Protein AF-0000000086748355 (afdb_homodimer)

pLDDT: mean 89.67, std 16.32, range [39.47, 98.94]

Organism: NCBI:txid471575

Structure (mmCIF, N/CA/C/O backbone):
data_AF-0000000086748355-model_v1
#
loop_
_entity.id
_entity.type
_entity.pdbx_description
1 polymer 'chorismate mutase'
#
loop_
_atom_site.group_PDB
_atom_site.id
_atom_site.type_symbol
_atom_site.label_atom_id
_atom_site.label_alt_id
_atom_site.label_comp_id
_atom_site.label_asym_id
_atom_site.label_entity_id
_atom_site.label_seq_id
_atom_site.pdbx_PDB_ins_code
_atom_site.Cartn_x
_atom_site.Cartn_y
_atom_site.Cartn_z
_atom_site.occupancy
_atom_site.B_iso_or_equiv
_atom_site.auth_seq_id
_atom_site.auth_comp_id
_atom_site.auth_asym_id
_atom_site.auth_atom_id
_atom_site.pdbx_PDB_model_num
ATOM 1 N N . MET A 1 1 ? 20.062 53.969 4.559 1 39.47 1 MET A N 1
ATOM 2 C CA . MET A 1 1 ? 20.844 52.75 4.426 1 39.47 1 MET A CA 1
ATOM 3 C C . MET A 1 1 ? 20.094 51.531 5 1 39.47 1 MET A C 1
ATOM 5 O O . MET A 1 1 ? 20.578 50.406 4.918 1 39.47 1 MET A O 1
ATOM 9 N N . THR A 1 2 ? 19.25 51.719 6.086 1 44.69 2 THR A N 1
ATOM 10 C CA . THR A 1 2 ? 18.672 50.781 7.027 1 44.69 2 THR A CA 1
ATOM 11 C C . THR A 1 2 ? 17.641 49.906 6.336 1 44.69 2 THR A C 1
ATOM 13 O O . THR A 1 2 ? 17.203 48.875 6.895 1 44.69 2 THR A O 1
ATOM 16 N N . LYS A 1 3 ? 16.797 50.406 5.508 1 48.66 3 LYS A N 1
ATOM 17 C CA . LYS A 1 3 ? 15.594 49.75 5.004 1 48.66 3 LYS A CA 1
ATOM 18 C C . LYS A 1 3 ? 15.953 48.5 4.223 1 48.66 3 LYS A C 1
ATOM 20 O O . LYS A 1 3 ? 15.07 47.844 3.643 1 48.66 3 LYS A O 1
ATOM 25 N N . SER A 1 4 ? 17.094 48.406 3.629 1 47.06 4 SER A N 1
ATOM 26 C CA . SER A 1 4 ? 17.422 47.312 2.707 1 47.06 4 SER A CA 1
ATOM 27 C C . SER A 1 4 ? 17.391 45.969 3.408 1 47.06 4 SER A C 1
ATOM 29 O O . SER A 1 4 ? 17.688 44.938 2.799 1 47.06 4 SER A O 1
ATOM 31 N N . LYS A 1 5 ? 17.734 45.906 4.676 1 48 5 LYS A N 1
ATOM 32 C CA . LYS A 1 5 ? 17.812 44.688 5.465 1 48 5 LYS A CA 1
ATOM 33 C C . LYS A 1 5 ? 16.516 43.906 5.398 1 48 5 LYS A C 1
ATOM 35 O O . LYS A 1 5 ? 16.484 42.719 5.727 1 48 5 LYS A O 1
ATOM 40 N N . ASP A 1 6 ? 15.375 44.531 5.48 1 44.5 6 ASP A N 1
ATOM 41 C CA . ASP A 1 6 ? 14.102 43.906 5.824 1 44.5 6 ASP A CA 1
ATOM 42 C C . ASP A 1 6 ? 13.766 42.781 4.863 1 44.5 6 ASP A C 1
ATOM 44 O O . ASP A 1 6 ? 13.227 41.75 5.277 1 44.5 6 ASP A O 1
ATOM 48 N N . MET A 1 7 ? 13.797 43 3.562 1 39.69 7 MET A N 1
ATOM 49 C CA . MET A 1 7 ? 13.102 42.156 2.605 1 39.69 7 MET A CA 1
ATOM 50 C C . MET A 1 7 ? 13.781 40.781 2.504 1 39.69 7 MET A C 1
ATOM 52 O O . MET A 1 7 ? 13.328 39.906 1.76 1 39.69 7 MET A O 1
ATOM 56 N N . THR A 1 8 ? 15.125 40.781 2.439 1 43.84 8 THR A N 1
ATOM 57 C CA . THR A 1 8 ? 15.633 39.469 2.074 1 43.84 8 THR A CA 1
ATOM 58 C C . THR A 1 8 ? 15.195 38.406 3.094 1 43.84 8 THR A C 1
ATOM 60 O O . THR A 1 8 ? 16.016 37.906 3.842 1 43.84 8 THR A O 1
ATOM 63 N N . GLN A 1 9 ? 14.453 38.75 4.109 1 42.25 9 GLN A N 1
ATOM 64 C CA . GLN A 1 9 ? 13.93 37.719 5.027 1 42.25 9 GLN A CA 1
ATOM 65 C C . GLN A 1 9 ? 13.547 36.469 4.289 1 42.25 9 GLN A C 1
ATOM 67 O O . GLN A 1 9 ? 12.766 36.5 3.338 1 42.25 9 GLN A O 1
ATOM 72 N N . SER A 1 10 ? 14.484 35.469 4.105 1 47.56 10 SER A N 1
ATOM 73 C CA . SER A 1 10 ? 14.273 34.156 3.52 1 47.56 10 SER A CA 1
ATOM 74 C C . SER A 1 10 ? 12.82 33.719 3.645 1 47.56 10 SER A C 1
ATOM 76 O O . SER A 1 10 ? 12.359 33.375 4.734 1 47.56 10 SER A O 1
ATOM 78 N N . ILE A 1 11 ? 11.812 34.406 3.33 1 48.5 11 ILE A N 1
ATOM 79 C CA . ILE A 1 11 ? 10.398 34.094 3.256 1 48.5 11 ILE A CA 1
ATOM 80 C C . ILE A 1 11 ? 10.219 32.594 3 1 48.5 11 ILE A C 1
ATOM 82 O O . ILE A 1 11 ? 10.359 32.125 1.866 1 48.5 11 ILE A O 1
ATOM 86 N N . ILE A 1 12 ? 10.844 31.812 3.703 1 54.44 12 ILE A N 1
ATOM 87 C CA . ILE A 1 12 ? 10.453 30.422 3.689 1 54.44 12 ILE A CA 1
ATOM 88 C C . ILE A 1 12 ? 8.938 30.297 3.506 1 54.44 12 ILE A C 1
ATOM 90 O O . ILE A 1 12 ? 8.172 30.688 4.391 1 54.44 12 ILE A O 1
ATOM 94 N N . SER A 1 13 ? 8.508 30.5 2.227 1 65.06 13 SER A N 1
ATOM 95 C CA . SER A 1 13 ? 7.09 30.344 1.906 1 65.06 13 SER A CA 1
ATOM 96 C C . SER A 1 13 ? 6.477 29.188 2.689 1 65.06 13 SER A C 1
ATOM 98 O O . SER A 1 13 ? 7.195 28.312 3.178 1 65.06 13 SER A O 1
ATOM 100 N N . LYS A 1 14 ? 5.379 29.547 3.359 1 67 14 LYS A N 1
ATOM 101 C CA . LYS A 1 14 ? 4.582 28.516 4.035 1 67 14 LYS A CA 1
ATOM 102 C C . LYS A 1 14 ? 4.75 27.172 3.357 1 67 14 LYS A C 1
ATOM 104 O O . LYS A 1 14 ? 4.812 26.141 4.031 1 67 14 LYS A O 1
ATOM 109 N N . GLN A 1 15 ? 5.039 27.188 2.117 1 66.25 15 GLN A N 1
ATOM 110 C CA . GLN A 1 15 ? 5.242 25.938 1.388 1 66.25 15 GLN A CA 1
ATOM 111 C C . GLN A 1 15 ? 6.605 25.328 1.703 1 66.25 15 GLN A C 1
ATOM 113 O O . GLN A 1 15 ? 6.75 24.109 1.736 1 66.25 15 GLN A O 1
ATOM 118 N N . ASP A 1 16 ? 7.402 26.172 2.051 1 80.94 16 ASP A N 1
ATOM 119 C CA . ASP A 1 16 ? 8.766 25.734 2.342 1 80.94 16 ASP A CA 1
ATOM 120 C C . ASP A 1 16 ? 8.82 24.953 3.658 1 80.94 16 ASP A C 1
ATOM 122 O O . ASP A 1 16 ? 9.602 24.016 3.801 1 80.94 16 ASP A O 1
ATOM 126 N N . ILE A 1 17 ? 7.855 25.266 4.461 1 91.38 17 ILE A N 1
ATOM 127 C CA . ILE A 1 17 ? 7.879 24.672 5.793 1 91.38 17 ILE A CA 1
ATOM 128 C C . ILE A 1 17 ? 7.441 23.203 5.711 1 91.38 17 ILE A C 1
ATOM 130 O O . ILE A 1 17 ? 7.918 22.375 6.477 1 91.38 17 ILE A O 1
ATOM 134 N N . LEU A 1 18 ? 6.688 22.875 4.75 1 95.56 18 LEU A N 1
ATOM 135 C CA . LEU A 1 18 ? 6.148 21.516 4.613 1 95.56 18 LEU A CA 1
ATOM 136 C C . LEU A 1 18 ? 7.098 20.641 3.814 1 95.56 18 LEU A C 1
ATOM 138 O O . LEU A 1 18 ? 6.984 19.406 3.852 1 95.56 18 LEU A O 1
ATOM 142 N N . GLN A 1 19 ? 8.055 21.25 3.18 1 94.75 19 GLN A N 1
ATOM 143 C CA . GLN A 1 19 ? 8.828 20.578 2.145 1 94.75 19 GLN A CA 1
ATOM 144 C C . GLN A 1 19 ? 9.602 19.391 2.721 1 94.75 19 GLN A C 1
ATOM 146 O O . GLN A 1 19 ? 9.609 18.312 2.139 1 94.75 19 GLN A O 1
ATOM 151 N N . PRO A 1 20 ? 10.242 19.547 3.893 1 96.56 20 PRO A N 1
ATOM 152 C CA . PRO A 1 20 ? 10.977 18.406 4.434 1 96.56 20 PRO A CA 1
ATOM 153 C C . PRO A 1 20 ? 10.07 17.219 4.742 1 96.56 20 PRO A C 1
ATOM 155 O O . PRO A 1 20 ? 10.477 16.062 4.57 1 96.56 20 PRO A O 1
ATOM 158 N N . HIS A 1 21 ? 8.914 17.453 5.184 1 97.5 21 HIS A N 1
ATOM 159 C CA . HIS A 1 21 ? 7.957 16.391 5.461 1 97.5 21 HIS A CA 1
ATOM 160 C C . HIS A 1 21 ? 7.453 15.742 4.176 1 97.5 21 HIS A C 1
ATOM 162 O O . HIS A 1 21 ? 7.309 14.523 4.102 1 97.5 21 HIS A O 1
ATOM 168 N N . ARG A 1 22 ? 7.328 16.578 3.195 1 96 22 ARG A N 1
ATOM 169 C CA . ARG A 1 22 ? 6.891 16.062 1.9 1 96 22 ARG A CA 1
ATOM 170 C C . ARG A 1 22 ? 7.965 15.188 1.269 1 96 22 ARG A C 1
ATOM 172 O O . ARG A 1 22 ? 7.656 14.188 0.629 1 96 22 ARG A O 1
ATOM 179 N N . GLU A 1 23 ? 9.117 15.578 1.472 1 96.69 23 GLU A N 1
ATOM 180 C CA . GLU A 1 23 ? 10.219 14.758 0.977 1 96.69 23 GLU A CA 1
ATOM 181 C C . GLU A 1 23 ? 10.25 13.398 1.675 1 96.69 23 GLU A C 1
ATOM 183 O O . GLU A 1 23 ? 10.516 12.375 1.043 1 96.69 23 GLU A O 1
ATOM 188 N N . SER A 1 24 ? 9.969 13.391 2.924 1 98.19 24 SER A N 1
ATOM 189 C CA . SER A 1 24 ? 9.883 12.133 3.66 1 98.19 24 SER A CA 1
ATOM 190 C C . SER A 1 24 ? 8.742 11.266 3.135 1 98.19 24 SER A C 1
ATOM 192 O O . SER A 1 24 ? 8.898 10.047 3.006 1 98.19 24 SER A O 1
ATOM 194 N N . LEU A 1 25 ? 7.645 11.859 2.801 1 98.5 25 LEU A N 1
ATOM 195 C CA . LEU A 1 25 ? 6.516 11.133 2.236 1 98.5 25 LEU A CA 1
ATOM 196 C C . LEU A 1 25 ? 6.883 10.523 0.889 1 98.5 25 LEU A C 1
ATOM 198 O O . LEU A 1 25 ? 6.512 9.383 0.598 1 98.5 25 LEU A O 1
ATOM 202 N N . ASP A 1 26 ? 7.645 11.289 0.127 1 97.62 26 ASP A N 1
ATOM 203 C CA . ASP A 1 26 ? 8.047 10.789 -1.185 1 97.62 26 ASP A CA 1
ATOM 204 C C . ASP A 1 26 ? 8.914 9.539 -1.053 1 97.62 26 ASP A C 1
ATOM 206 O O . ASP A 1 26 ? 8.758 8.586 -1.82 1 97.62 26 ASP A O 1
ATOM 210 N N . VAL A 1 27 ? 9.75 9.523 -0.093 1 98.25 27 VAL A N 1
ATOM 211 C CA . VAL A 1 27 ? 10.609 8.367 0.157 1 98.25 27 VAL A CA 1
ATOM 212 C C . VAL A 1 27 ? 9.758 7.176 0.585 1 98.25 27 VAL A C 1
ATOM 214 O O . VAL A 1 27 ? 9.914 6.074 0.062 1 98.25 27 VAL A O 1
ATOM 217 N N . ILE A 1 28 ? 8.836 7.371 1.444 1 98.81 28 ILE A N 1
ATOM 218 C CA . ILE A 1 28 ? 7.984 6.305 1.959 1 98.81 28 ILE A CA 1
ATOM 219 C C . ILE A 1 28 ? 7.113 5.75 0.833 1 98.81 28 ILE A C 1
ATOM 221 O O . ILE A 1 28 ? 6.938 4.535 0.719 1 98.81 28 ILE A O 1
ATOM 225 N N . ASN A 1 29 ? 6.574 6.652 0.02 1 98.56 29 ASN A N 1
ATOM 226 C CA . ASN A 1 29 ? 5.762 6.219 -1.11 1 98.56 29 ASN A CA 1
ATOM 227 C C . ASN A 1 29 ? 6.543 5.305 -2.049 1 98.56 29 ASN A C 1
ATOM 229 O O . ASN A 1 29 ? 6.016 4.297 -2.525 1 98.56 29 ASN A O 1
ATOM 233 N N . MET A 1 30 ? 7.797 5.633 -2.225 1 98.12 30 MET A N 1
ATOM 234 C CA . MET A 1 30 ? 8.648 4.809 -3.078 1 98.12 30 MET A CA 1
ATOM 235 C C . MET A 1 30 ? 8.906 3.451 -2.438 1 98.12 30 MET A C 1
ATOM 237 O O . MET A 1 30 ? 8.945 2.432 -3.129 1 98.12 30 MET A O 1
ATOM 241 N N . GLN A 1 31 ? 9.039 3.457 -1.186 1 98.81 31 GLN A N 1
ATOM 242 C CA . GLN A 1 31 ? 9.242 2.201 -0.472 1 98.81 31 GLN A CA 1
ATOM 243 C C . GLN A 1 31 ? 8.008 1.312 -0.562 1 98.81 31 GLN A C 1
ATOM 245 O O . GLN A 1 31 ? 8.117 0.093 -0.708 1 98.81 31 GLN A O 1
ATOM 250 N N . ILE A 1 32 ? 6.871 1.899 -0.506 1 98.88 32 ILE A N 1
ATOM 251 C CA . ILE A 1 32 ? 5.629 1.145 -0.631 1 98.88 32 ILE A CA 1
ATOM 252 C C . ILE A 1 32 ? 5.539 0.527 -2.025 1 98.88 32 ILE A C 1
ATOM 254 O O . ILE A 1 32 ? 5.227 -0.657 -2.168 1 98.88 32 ILE A O 1
ATOM 258 N N . LEU A 1 33 ? 5.887 1.302 -3.012 1 98.81 33 LEU A N 1
ATOM 259 C CA . LEU A 1 33 ? 5.875 0.785 -4.375 1 98.81 33 LEU A CA 1
ATOM 260 C C . LEU A 1 33 ? 6.844 -0.383 -4.523 1 98.81 33 LEU A C 1
ATOM 262 O O . LEU A 1 33 ? 6.52 -1.388 -5.16 1 98.81 33 LEU A O 1
ATOM 266 N N . ALA A 1 34 ? 7.992 -0.246 -3.938 1 98.81 34 ALA A N 1
ATOM 267 C CA . ALA A 1 34 ? 9 -1.298 -4.008 1 98.81 34 ALA A CA 1
ATOM 268 C C . ALA A 1 34 ? 8.5 -2.586 -3.361 1 98.81 34 ALA A C 1
ATOM 270 O O . ALA A 1 34 ? 8.703 -3.678 -3.896 1 98.81 34 ALA A O 1
ATOM 271 N N . LEU A 1 35 ? 7.824 -2.453 -2.266 1 98.94 35 LEU A N 1
ATOM 272 C CA . LEU A 1 35 ? 7.309 -3.623 -1.564 1 98.94 35 LEU A CA 1
ATOM 273 C C . LEU A 1 35 ? 6.168 -4.266 -2.346 1 98.94 35 LEU A C 1
ATOM 275 O O . LEU A 1 35 ? 6.0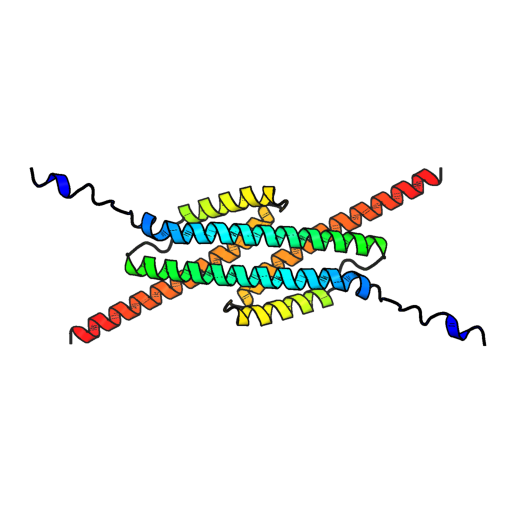55 -5.492 -2.395 1 98.94 35 LEU A O 1
ATOM 279 N N . LEU A 1 36 ? 5.348 -3.451 -2.971 1 98.88 36 LEU A N 1
ATOM 280 C CA . LEU A 1 36 ? 4.285 -3.982 -3.818 1 98.88 36 LEU A CA 1
ATOM 281 C C . LEU A 1 36 ? 4.867 -4.758 -4.996 1 98.88 36 LEU A C 1
ATOM 283 O O . LEU A 1 36 ? 4.34 -5.809 -5.371 1 98.88 36 LEU A O 1
ATOM 287 N N . SER A 1 37 ? 5.906 -4.242 -5.52 1 98.88 37 SER A N 1
ATOM 288 C CA . SER A 1 37 ? 6.59 -4.918 -6.617 1 98.88 37 SER A CA 1
ATOM 289 C C . SER A 1 37 ? 7.18 -6.25 -6.164 1 98.88 37 SER A C 1
ATOM 291 O O . SER A 1 37 ? 7.02 -7.27 -6.84 1 98.88 37 SER A O 1
ATOM 293 N N . GLU A 1 38 ? 7.812 -6.223 -5.07 1 98.81 38 GLU A N 1
ATOM 294 C CA . GLU A 1 38 ? 8.391 -7.449 -4.523 1 98.81 38 GLU A CA 1
ATOM 295 C C . GLU A 1 38 ? 7.312 -8.492 -4.242 1 98.81 38 GLU A C 1
ATOM 297 O O . GLU A 1 38 ? 7.484 -9.672 -4.551 1 98.81 38 GLU A O 1
ATOM 302 N N . ARG A 1 39 ? 6.289 -8.055 -3.705 1 98.88 39 ARG A N 1
ATOM 303 C CA . ARG A 1 39 ? 5.172 -8.953 -3.426 1 98.88 39 ARG A CA 1
ATOM 304 C C . ARG A 1 39 ? 4.664 -9.602 -4.703 1 98.88 39 ARG A C 1
ATOM 306 O O . ARG A 1 39 ? 4.395 -10.805 -4.73 1 98.88 39 ARG A O 1
ATOM 313 N N . MET A 1 40 ? 4.523 -8.797 -5.684 1 98.81 40 MET A N 1
ATOM 314 C CA . MET A 1 40 ? 4.023 -9.32 -6.949 1 98.81 40 MET A CA 1
ATOM 315 C C . MET A 1 40 ? 4.984 -10.359 -7.523 1 98.81 40 MET A C 1
ATOM 317 O O . MET A 1 40 ? 4.555 -11.398 -8.023 1 98.81 40 MET A O 1
ATOM 321 N N . LYS A 1 41 ? 6.227 -10.102 -7.387 1 98.75 41 LYS A N 1
ATOM 322 C CA . LYS A 1 41 ? 7.219 -11.047 -7.891 1 98.75 41 LYS A CA 1
ATOM 323 C C . LYS A 1 41 ? 7.117 -12.383 -7.164 1 98.75 41 LYS A C 1
ATOM 325 O O . LYS A 1 41 ? 7.191 -13.445 -7.789 1 98.75 41 LYS A O 1
ATOM 330 N N . ILE A 1 42 ? 6.941 -12.32 -5.879 1 98.75 42 ILE A N 1
ATOM 331 C CA . ILE A 1 42 ? 6.777 -13.547 -5.098 1 98.75 42 ILE A CA 1
ATOM 332 C C . ILE A 1 42 ? 5.5 -14.266 -5.523 1 98.75 42 ILE A C 1
ATOM 334 O O . ILE A 1 42 ? 5.484 -15.484 -5.66 1 98.75 42 ILE A O 1
ATOM 338 N N . CYS A 1 43 ? 4.43 -13.539 -5.781 1 98.69 43 CYS A N 1
ATOM 339 C CA . CYS A 1 43 ? 3.16 -14.133 -6.191 1 98.69 43 CYS A CA 1
ATOM 340 C C . CYS A 1 43 ? 3.281 -14.781 -7.562 1 98.69 43 CYS A C 1
ATOM 342 O O . CYS A 1 43 ? 2.67 -15.82 -7.816 1 98.69 43 CYS A O 1
ATOM 344 N N . MET A 1 44 ? 4.113 -14.172 -8.422 1 98.62 44 MET A N 1
ATOM 345 C CA . MET A 1 44 ? 4.332 -14.789 -9.727 1 98.62 44 MET A CA 1
ATOM 346 C C . MET A 1 44 ? 5.09 -16.109 -9.594 1 98.62 44 MET A C 1
ATOM 348 O O . MET A 1 44 ? 4.793 -17.062 -10.297 1 98.62 44 MET A O 1
ATOM 352 N N . LYS A 1 45 ? 5.984 -16.156 -8.695 1 98.44 45 LYS A N 1
ATOM 353 C CA . LYS A 1 45 ? 6.668 -17.406 -8.422 1 98.44 45 LYS A CA 1
ATOM 354 C C . LYS A 1 45 ? 5.695 -18.469 -7.895 1 98.44 45 LYS A C 1
ATOM 356 O O . LYS A 1 45 ? 5.75 -19.625 -8.297 1 98.44 45 LYS A O 1
ATOM 361 N N . ILE A 1 46 ? 4.82 -18.078 -7.078 1 97.88 46 ILE A N 1
ATOM 362 C CA . ILE A 1 46 ? 3.789 -18.969 -6.551 1 97.88 46 ILE A CA 1
ATOM 363 C C . ILE A 1 46 ? 2.914 -19.484 -7.691 1 97.88 46 ILE A C 1
ATOM 365 O O . ILE A 1 46 ? 2.582 -20.672 -7.742 1 97.88 46 ILE A O 1
ATOM 369 N N . ALA A 1 47 ? 2.59 -18.594 -8.586 1 98.06 47 ALA A N 1
ATOM 370 C CA . ALA A 1 47 ? 1.779 -18.969 -9.742 1 98.06 47 ALA A CA 1
ATOM 371 C C . ALA A 1 47 ? 2.467 -20.062 -10.562 1 98.06 47 ALA A C 1
ATOM 373 O O . ALA A 1 47 ? 1.824 -21.016 -11.008 1 98.06 47 ALA A O 1
ATOM 374 N N . GLU A 1 48 ? 3.744 -19.922 -10.758 1 97.94 48 GLU A N 1
ATOM 375 C CA . GLU A 1 48 ? 4.516 -20.922 -11.484 1 97.94 48 GLU A CA 1
ATOM 376 C C . GLU A 1 48 ? 4.484 -22.281 -10.781 1 97.94 48 GLU A C 1
ATOM 378 O O . GLU A 1 48 ? 4.309 -23.312 -11.414 1 97.94 48 GLU A O 1
ATOM 383 N N . ILE A 1 49 ? 4.656 -22.25 -9.523 1 96.94 49 ILE A N 1
ATOM 384 C CA . ILE A 1 49 ? 4.637 -23.469 -8.727 1 96.94 49 ILE A CA 1
ATOM 385 C C . ILE A 1 49 ? 3.262 -24.125 -8.82 1 96.94 49 ILE A C 1
ATOM 387 O O . ILE A 1 49 ? 3.158 -25.344 -8.984 1 96.94 49 ILE A O 1
ATOM 391 N N . LYS A 1 50 ? 2.232 -23.328 -8.727 1 96 50 LYS A N 1
ATOM 392 C CA . LYS A 1 50 ? 0.877 -23.859 -8.812 1 96 50 LYS A CA 1
ATOM 393 C C . LYS A 1 50 ? 0.644 -24.562 -10.148 1 96 50 LYS A C 1
ATOM 395 O O . LYS A 1 50 ? 0.071 -25.656 -10.203 1 96 50 LYS A O 1
ATOM 400 N N . ALA A 1 51 ? 1.071 -23.891 -11.164 1 95.25 51 ALA A N 1
ATOM 401 C CA . ALA A 1 51 ? 0.925 -24.453 -12.5 1 95.25 51 ALA A CA 1
ATOM 402 C C . ALA A 1 51 ? 1.669 -25.781 -12.617 1 95.25 51 ALA A C 1
ATOM 404 O O . ALA A 1 51 ? 1.147 -26.75 -13.188 1 95.25 51 ALA A O 1
ATOM 405 N N . GLU A 1 52 ? 2.801 -25.828 -12.07 1 93.81 52 GLU A N 1
ATOM 406 C CA . GLU A 1 52 ? 3.66 -27.016 -12.164 1 93.81 52 GLU A CA 1
ATOM 407 C C . GLU A 1 52 ? 3.129 -28.156 -11.312 1 93.81 52 GLU A C 1
ATOM 409 O O . GLU A 1 52 ? 3.205 -29.328 -11.711 1 93.81 52 GLU A O 1
ATOM 414 N N . GLN A 1 53 ? 2.557 -27.828 -10.195 1 93.12 53 GLN A N 1
ATOM 415 C CA . GLN A 1 53 ? 2.164 -28.844 -9.234 1 93.12 53 GLN A CA 1
ATOM 416 C C . GLN A 1 53 ? 0.659 -29.094 -9.273 1 93.12 53 GLN A C 1
ATOM 418 O O . GLN A 1 53 ? 0.115 -29.781 -8.414 1 93.12 53 GLN A O 1
ATOM 423 N N . ASP A 1 54 ? -0.039 -28.484 -10.125 1 90.75 54 ASP A N 1
ATOM 424 C CA . ASP A 1 54 ? -1.482 -28.625 -10.289 1 90.75 54 ASP A CA 1
ATOM 425 C C . ASP A 1 54 ? -2.227 -28.203 -9.023 1 90.75 54 ASP A C 1
ATOM 427 O O . ASP A 1 54 ? -3.09 -28.938 -8.539 1 90.75 54 ASP A O 1
ATOM 431 N N . ILE A 1 55 ? -1.712 -27.203 -8.438 1 92 55 ILE A N 1
ATOM 432 C CA . ILE A 1 55 ? -2.389 -26.578 -7.309 1 92 55 ILE A CA 1
ATOM 433 C C . ILE A 1 55 ? -3.385 -25.531 -7.82 1 92 55 ILE A C 1
ATOM 435 O O . ILE A 1 55 ? -3.055 -24.734 -8.695 1 92 55 ILE A O 1
ATOM 439 N N . PRO A 1 56 ? -4.547 -25.516 -7.242 1 92.12 56 PRO A N 1
ATOM 440 C CA . PRO A 1 56 ? -5.535 -24.547 -7.699 1 92.12 56 PRO A CA 1
ATOM 441 C C . PRO A 1 56 ? -5.098 -23.109 -7.449 1 92.12 56 PRO A C 1
ATOM 443 O O . PRO A 1 56 ? -4.488 -22.812 -6.418 1 92.12 56 PRO A O 1
ATOM 446 N N . MET A 1 57 ? -5.422 -22.281 -8.438 1 91.12 57 MET A N 1
ATOM 447 C CA . MET A 1 57 ? -5.09 -20.859 -8.336 1 91.12 57 MET A CA 1
ATOM 448 C C . MET A 1 57 ? -5.836 -20.203 -7.176 1 91.12 57 MET A C 1
ATOM 450 O O . MET A 1 57 ? -5.227 -19.547 -6.328 1 91.12 57 MET A O 1
ATOM 454 N N . MET A 1 58 ? -7.137 -20.469 -7.18 1 90.31 58 MET A N 1
ATOM 455 C CA . MET A 1 58 ? -7.965 -19.859 -6.152 1 90.31 58 MET A CA 1
ATOM 456 C C . MET A 1 58 ? -7.957 -20.688 -4.871 1 90.31 58 MET A C 1
ATOM 458 O O . MET A 1 58 ? -8.234 -21.875 -4.898 1 90.31 58 MET A O 1
ATOM 462 N N . GLN A 1 59 ? -7.598 -20 -3.811 1 92 59 GLN A N 1
ATOM 463 C CA . GLN A 1 59 ? -7.609 -20.562 -2.469 1 92 59 GLN A CA 1
ATOM 464 C C . GLN A 1 59 ? -8.297 -19.641 -1.479 1 92 59 GLN A C 1
ATOM 466 O O . GLN A 1 59 ? -7.637 -18.891 -0.746 1 92 59 GLN A O 1
ATOM 471 N N . PRO A 1 60 ? -9.578 -19.703 -1.343 1 94.81 60 PRO A N 1
ATOM 472 C CA . PRO A 1 60 ? -10.383 -18.75 -0.568 1 94.81 60 PRO A CA 1
ATOM 473 C C . PRO A 1 60 ? -9.969 -18.703 0.902 1 94.81 60 PRO A C 1
ATOM 475 O O . PRO A 1 60 ? -10.016 -17.625 1.517 1 94.81 60 PRO A O 1
ATOM 478 N N . GLN A 1 61 ? -9.555 -19.781 1.424 1 94.25 61 GLN A N 1
ATOM 479 C CA . GLN A 1 61 ? -9.156 -19.797 2.826 1 94.25 61 GLN A CA 1
ATOM 480 C C . GLN A 1 61 ? -7.898 -18.969 3.053 1 94.25 61 GLN A C 1
ATOM 482 O O . GLN A 1 61 ? -7.746 -18.328 4.098 1 94.25 61 GLN A O 1
ATOM 487 N N . ARG A 1 62 ? -7.016 -19.031 2.072 1 94.06 62 ARG A N 1
ATOM 488 C CA . ARG A 1 62 ? -5.809 -18.219 2.164 1 94.06 62 ARG A CA 1
ATOM 489 C C . ARG A 1 62 ? -6.148 -16.734 2.146 1 94.06 62 ARG A C 1
ATOM 491 O O . ARG A 1 62 ? -5.602 -15.953 2.932 1 94.06 62 ARG A O 1
ATOM 498 N N . ILE A 1 63 ? -7.07 -16.344 1.321 1 95.81 63 ILE A N 1
ATOM 499 C CA . ILE A 1 63 ? -7.48 -14.945 1.206 1 95.81 63 ILE A CA 1
ATOM 500 C C . ILE A 1 63 ? -8.141 -14.492 2.504 1 95.81 63 ILE A C 1
ATOM 502 O O . ILE A 1 63 ? -7.801 -13.438 3.053 1 95.81 63 ILE A O 1
ATOM 506 N N . THR A 1 64 ? -8.977 -15.297 3.002 1 96.19 64 THR A N 1
ATOM 507 C CA . THR A 1 64 ? -9.703 -14.969 4.223 1 96.19 64 THR A CA 1
ATOM 508 C C . THR A 1 64 ? -8.742 -14.828 5.402 1 96.19 64 THR A C 1
ATOM 510 O O . THR A 1 64 ? -8.82 -13.867 6.168 1 96.19 64 THR A O 1
ATOM 513 N N . SER A 1 65 ? -7.879 -15.75 5.516 1 96 65 SER A N 1
ATOM 514 C CA . SER A 1 65 ? -6.914 -15.719 6.609 1 96 65 SER A CA 1
ATOM 515 C C . SER A 1 65 ? -5.984 -14.516 6.496 1 96 65 SER A C 1
ATOM 517 O O . SER A 1 65 ? -5.672 -13.867 7.5 1 96 65 SER A O 1
ATOM 519 N N . LEU A 1 66 ? -5.594 -14.258 5.312 1 96.81 66 LEU A N 1
ATOM 520 C CA . LEU A 1 66 ? -4.715 -13.117 5.078 1 96.81 66 LEU A CA 1
ATOM 521 C C . LEU A 1 66 ? -5.406 -11.812 5.457 1 96.81 66 LEU A C 1
ATOM 523 O O . LEU A 1 66 ? -4.844 -11 6.191 1 96.81 66 LEU A O 1
ATOM 527 N N . LEU A 1 67 ? -6.605 -11.633 5 1 97.12 67 LEU A N 1
ATOM 528 C CA . LEU A 1 67 ? -7.34 -10.406 5.289 1 97.12 67 LEU A CA 1
ATOM 529 C C . LEU A 1 67 ? -7.609 -10.281 6.785 1 97.12 67 LEU A C 1
ATOM 531 O O . LEU A 1 67 ? -7.535 -9.18 7.34 1 97.12 67 LEU A O 1
ATOM 535 N N . ALA A 1 68 ? -7.906 -11.367 7.445 1 96.19 68 ALA A N 1
ATOM 536 C CA . ALA A 1 68 ? -8.117 -11.352 8.891 1 96.19 68 ALA A CA 1
ATOM 537 C C . ALA A 1 68 ? -6.852 -10.938 9.633 1 96.19 68 ALA A C 1
ATOM 539 O O . ALA A 1 68 ? -6.902 -10.117 10.547 1 96.19 68 ALA A O 1
ATOM 540 N N . MET A 1 69 ? -5.797 -11.508 9.203 1 95.94 69 MET A N 1
ATOM 541 C CA . MET A 1 69 ? -4.508 -11.164 9.805 1 95.94 69 MET A CA 1
ATOM 542 C C . MET A 1 69 ? -4.199 -9.68 9.609 1 95.94 69 MET A C 1
ATOM 544 O O . MET A 1 69 ? -3.785 -9 10.547 1 95.94 69 MET A O 1
ATOM 548 N N . LEU A 1 70 ? -4.391 -9.188 8.406 1 97.19 70 LEU A N 1
ATOM 549 C CA . LEU A 1 70 ? -4.086 -7.801 8.086 1 97.19 70 LEU A CA 1
ATOM 550 C C . LEU A 1 70 ? -4.984 -6.852 8.875 1 97.19 70 LEU A C 1
ATOM 552 O O . LEU A 1 70 ? -4.531 -5.809 9.352 1 97.19 70 LEU A O 1
ATOM 556 N N . LYS A 1 71 ? -6.172 -7.23 9.008 1 95.62 71 LYS A N 1
ATOM 557 C CA . LYS A 1 71 ? -7.105 -6.434 9.797 1 95.62 71 LYS A CA 1
ATOM 558 C C . LYS A 1 71 ? -6.645 -6.32 11.242 1 95.62 71 LYS A C 1
ATOM 560 O O . LYS A 1 71 ? -6.617 -5.227 11.812 1 95.62 71 LYS A O 1
ATOM 565 N N . ASP A 1 72 ? -6.289 -7.398 11.836 1 95.5 72 ASP A N 1
ATOM 566 C CA . ASP A 1 72 ? -5.816 -7.438 13.211 1 95.5 72 ASP A CA 1
ATOM 567 C C . ASP A 1 72 ? -4.547 -6.605 13.383 1 95.5 72 ASP A C 1
ATOM 569 O O . ASP A 1 72 ? -4.449 -5.801 14.312 1 95.5 72 ASP A O 1
ATOM 573 N N . LYS A 1 73 ? -3.664 -6.68 12.469 1 97.44 73 LYS A N 1
ATOM 574 C CA . LYS A 1 73 ? -2.381 -5.992 12.57 1 97.44 73 LYS A CA 1
ATOM 575 C C . LYS A 1 73 ? -2.533 -4.5 12.289 1 97.44 73 LYS A C 1
ATOM 577 O O . LYS A 1 73 ? -1.782 -3.682 12.82 1 97.44 73 LYS A O 1
ATOM 582 N N . SER A 1 74 ? -3.514 -4.242 11.445 1 97.88 74 SER A N 1
ATOM 583 C CA . SER A 1 74 ? -3.754 -2.838 11.133 1 97.88 74 SER A CA 1
ATOM 584 C C . SER A 1 74 ? -3.996 -2.021 12.398 1 97.88 74 SER A C 1
ATOM 586 O O . SER A 1 74 ? -3.447 -0.929 12.555 1 97.88 74 SER A O 1
ATOM 588 N N . THR A 1 75 ? -4.727 -2.557 13.328 1 95.5 75 THR A N 1
ATOM 589 C CA . THR A 1 75 ? -5.02 -1.884 14.594 1 95.5 75 THR A CA 1
ATOM 590 C C . THR A 1 75 ? -3.742 -1.67 15.398 1 95.5 75 THR A C 1
ATOM 592 O O . THR A 1 75 ? -3.547 -0.607 15.992 1 95.5 75 THR A O 1
ATOM 595 N N . ASP A 1 76 ? -2.92 -2.623 15.383 1 96.31 76 ASP A N 1
ATOM 596 C CA . ASP A 1 76 ? -1.644 -2.535 16.078 1 96.31 76 ASP A CA 1
ATOM 597 C C . ASP A 1 76 ? -0.799 -1.381 15.547 1 96.31 76 ASP A C 1
ATOM 599 O O . ASP A 1 76 ? -0.055 -0.748 16.297 1 96.31 76 ASP A O 1
ATOM 603 N N . PHE A 1 77 ? -0.958 -1.085 14.273 1 97.69 77 PHE A N 1
ATOM 604 C CA . PHE A 1 77 ? -0.168 -0.041 13.625 1 97.69 77 PHE A CA 1
ATOM 605 C C . PHE A 1 77 ? -0.895 1.297 13.68 1 97.69 77 PHE A C 1
ATOM 607 O O . PHE A 1 77 ? -0.443 2.279 13.086 1 97.69 77 PHE A O 1
ATOM 614 N N . GLY A 1 78 ? -2.062 1.325 14.32 1 97 78 GLY A N 1
ATOM 615 C CA . GLY A 1 78 ? -2.811 2.564 14.461 1 97 78 GLY A CA 1
ATOM 616 C C . GLY A 1 78 ? -3.576 2.947 13.211 1 97 78 GLY A C 1
ATOM 617 O O . GLY A 1 78 ? -3.877 4.125 13 1 97 78 GLY A O 1
ATOM 618 N N . LEU A 1 79 ? -3.844 2.016 12.398 1 98.38 79 LEU A N 1
ATOM 619 C CA . LEU A 1 79 ? -4.582 2.24 11.156 1 98.38 79 LEU A CA 1
ATOM 620 C C . LEU A 1 79 ? -6 1.69 11.258 1 98.38 79 LEU A C 1
ATOM 622 O O . LEU A 1 79 ? -6.215 0.627 11.844 1 98.38 79 LEU A O 1
ATOM 626 N N . ARG A 1 80 ? -6.965 2.449 10.727 1 97.31 80 ARG A N 1
ATOM 627 C CA . ARG A 1 80 ? -8.32 1.925 10.648 1 97.31 80 ARG A CA 1
ATOM 628 C C . ARG A 1 80 ? -8.367 0.644 9.82 1 97.31 80 ARG A C 1
ATOM 630 O O . ARG A 1 80 ? -7.965 0.635 8.656 1 97.31 80 ARG A O 1
ATOM 637 N N . PRO A 1 81 ? -8.891 -0.389 10.43 1 97.62 81 PRO A N 1
ATOM 638 C CA . PRO A 1 81 ? -8.898 -1.676 9.727 1 97.62 81 PRO A CA 1
ATOM 639 C C . PRO A 1 81 ? -9.641 -1.619 8.398 1 97.62 81 PRO A C 1
ATOM 641 O O . PRO A 1 81 ? -9.234 -2.262 7.43 1 97.62 81 PRO A O 1
ATOM 644 N N . GLU A 1 82 ? -10.727 -0.89 8.312 1 97.38 82 GLU A N 1
ATOM 645 C CA . GLU A 1 82 ? -11.508 -0.786 7.082 1 97.38 82 GLU A CA 1
ATOM 646 C C . GLU A 1 82 ? -10.688 -0.155 5.961 1 97.38 82 GLU A C 1
ATOM 648 O O . GLU A 1 82 ? -10.805 -0.55 4.801 1 97.38 82 GLU A O 1
ATOM 653 N N . TYR A 1 83 ? -9.859 0.754 6.336 1 98.06 83 TYR A N 1
ATOM 654 C CA . TYR A 1 83 ? -8.961 1.42 5.402 1 98.06 83 TYR A CA 1
ATOM 655 C C . TYR A 1 83 ? -7.934 0.442 4.844 1 98.06 83 TYR A C 1
ATOM 657 O O . TYR A 1 83 ? -7.777 0.327 3.627 1 98.06 83 TYR A O 1
ATOM 665 N N . THR A 1 84 ? -7.32 -0.317 5.676 1 98.31 84 THR A N 1
ATOM 666 C CA . THR A 1 84 ? -6.289 -1.241 5.219 1 98.31 84 THR A CA 1
ATOM 667 C C . THR A 1 84 ? -6.91 -2.402 4.445 1 98.31 84 THR A C 1
ATOM 669 O O . THR A 1 84 ? -6.305 -2.922 3.504 1 98.31 84 THR A O 1
ATOM 672 N N . GLU A 1 85 ? -8.102 -2.725 4.852 1 97.94 85 GLU A N 1
ATOM 673 C CA . GLU A 1 85 ? -8.812 -3.783 4.133 1 97.94 85 GLU A CA 1
ATOM 674 C C . GLU A 1 85 ? -9.055 -3.389 2.678 1 97.94 85 GLU A C 1
ATOM 676 O O . GLU A 1 85 ? -8.875 -4.203 1.77 1 97.94 85 GLU A O 1
ATOM 681 N N . LEU A 1 86 ? -9.414 -2.211 2.459 1 98.12 86 LEU A N 1
ATOM 682 C CA . LEU A 1 86 ? -9.664 -1.732 1.104 1 98.12 86 LEU A CA 1
ATOM 683 C C . LEU A 1 86 ? -8.391 -1.773 0.266 1 98.12 86 LEU A C 1
ATOM 685 O O . LEU A 1 86 ? -8.422 -2.193 -0.893 1 98.12 86 LEU A O 1
ATOM 689 N N . ILE A 1 87 ? -7.328 -1.392 0.837 1 98.75 87 ILE A N 1
ATOM 690 C CA . ILE A 1 87 ? -6.047 -1.389 0.14 1 98.75 87 ILE A CA 1
ATOM 691 C C . ILE A 1 87 ? -5.668 -2.814 -0.249 1 98.75 87 ILE A C 1
ATOM 693 O O . ILE A 1 87 ? -5.344 -3.084 -1.409 1 98.75 87 ILE A O 1
ATOM 697 N N . PHE A 1 88 ? -5.785 -3.695 0.681 1 98.69 88 PHE A N 1
ATOM 698 C CA . PHE A 1 88 ? -5.281 -5.039 0.421 1 98.69 88 PHE A CA 1
ATOM 699 C C . PHE A 1 88 ? -6.262 -5.828 -0.437 1 98.69 88 PHE A C 1
ATOM 701 O O . PHE A 1 88 ? -5.871 -6.781 -1.116 1 98.69 88 PHE A O 1
ATOM 708 N N . GLN A 1 89 ? -7.484 -5.43 -0.465 1 98.19 89 GLN A N 1
ATOM 709 C CA . GLN A 1 89 ? -8.398 -6.008 -1.446 1 98.19 89 GLN A CA 1
ATOM 710 C C . GLN A 1 89 ? -7.934 -5.707 -2.869 1 98.19 89 GLN A C 1
ATOM 712 O O . GLN A 1 89 ? -7.961 -6.586 -3.734 1 98.19 89 GLN A O 1
ATOM 717 N N . LEU A 1 90 ? -7.5 -4.488 -3.074 1 98.69 90 LEU A N 1
ATOM 718 C CA . LEU A 1 90 ? -6.973 -4.117 -4.387 1 98.69 90 LEU A CA 1
ATOM 719 C C . LEU A 1 90 ? -5.707 -4.902 -4.707 1 98.69 90 LEU A C 1
ATOM 721 O O . LEU A 1 90 ? -5.531 -5.375 -5.832 1 98.69 90 LEU A O 1
ATOM 725 N N . VAL A 1 91 ? -4.883 -5.098 -3.717 1 98.81 91 VAL A N 1
ATOM 726 C CA . VAL A 1 91 ? -3.623 -5.816 -3.873 1 98.81 91 VAL A CA 1
ATOM 727 C C . VAL A 1 91 ? -3.902 -7.273 -4.242 1 98.81 91 VAL A C 1
ATOM 729 O O . VAL A 1 91 ? -3.32 -7.805 -5.188 1 98.81 91 VAL A O 1
ATOM 732 N N . ILE A 1 92 ? -4.832 -7.836 -3.51 1 98.12 92 ILE A N 1
ATOM 733 C CA . ILE A 1 92 ? -5.168 -9.242 -3.713 1 98.12 92 ILE A CA 1
ATOM 734 C C . ILE A 1 92 ? -5.832 -9.422 -5.078 1 98.12 92 ILE A C 1
ATOM 736 O O . ILE A 1 92 ? -5.496 -10.344 -5.82 1 98.12 92 ILE A O 1
ATOM 740 N N . GLU A 1 93 ? -6.699 -8.5 -5.434 1 97.62 93 GLU A N 1
ATOM 741 C CA . GLU A 1 93 ? -7.395 -8.586 -6.715 1 97.62 93 GLU A CA 1
ATOM 742 C C . GLU A 1 93 ? -6.414 -8.508 -7.883 1 97.62 93 GLU A C 1
ATOM 744 O O . GLU A 1 93 ? -6.488 -9.312 -8.82 1 97.62 93 GLU A O 1
ATOM 749 N N . GLU A 1 94 ? -5.562 -7.559 -7.812 1 98.25 94 GLU A N 1
ATOM 750 C CA . GLU A 1 94 ? -4.562 -7.422 -8.867 1 98.25 94 GLU A CA 1
ATOM 751 C C . GLU A 1 94 ? -3.666 -8.656 -8.945 1 98.25 94 GLU A C 1
ATOM 753 O O . GLU A 1 94 ? -3.338 -9.125 -10.031 1 98.25 94 GLU A O 1
ATOM 758 N N . THR A 1 95 ? -3.318 -9.164 -7.812 1 98.06 95 THR A N 1
ATOM 759 C CA . THR A 1 95 ? -2.463 -10.344 -7.754 1 98.06 95 THR A CA 1
ATOM 760 C C . THR A 1 95 ? -3.162 -11.555 -8.375 1 98.06 95 THR A C 1
ATOM 762 O O . THR A 1 95 ? -2.582 -12.25 -9.211 1 98.06 95 THR A O 1
ATOM 765 N N . CYS A 1 96 ? -4.387 -11.734 -8.008 1 97.25 96 CYS A N 1
ATOM 766 C CA . CYS A 1 96 ? -5.148 -12.852 -8.555 1 97.25 96 CYS A CA 1
ATOM 767 C C . CYS A 1 96 ? -5.273 -12.734 -10.07 1 97.25 96 CYS A C 1
ATOM 769 O O . CYS A 1 96 ? -5.141 -13.734 -10.789 1 97.25 96 CYS A O 1
ATOM 771 N N . TYR A 1 97 ? -5.457 -11.586 -10.508 1 97.31 97 TYR A N 1
ATOM 772 C CA . TYR A 1 97 ? -5.578 -11.336 -11.938 1 97.31 97 TYR A CA 1
ATOM 773 C C . TYR A 1 97 ? -4.297 -11.703 -12.672 1 97.31 97 TYR A C 1
ATOM 775 O O . TYR A 1 97 ? -4.336 -12.414 -13.68 1 97.31 97 TYR A O 1
ATOM 783 N N . GLN A 1 98 ? -3.17 -11.281 -12.164 1 97.88 98 GLN A N 1
ATOM 784 C CA . GLN A 1 98 ? -1.881 -11.539 -12.797 1 97.88 98 GLN A CA 1
ATOM 785 C C . GLN A 1 98 ? -1.505 -13.016 -12.695 1 97.88 98 GLN A C 1
ATOM 787 O O . GLN A 1 98 ? -0.927 -13.586 -13.625 1 97.88 98 GLN A O 1
ATOM 792 N N . GLU A 1 99 ? -1.823 -13.609 -11.555 1 98.12 99 GLU A N 1
ATOM 793 C CA . GLU A 1 99 ? -1.562 -15.039 -11.398 1 98.12 99 GLU A CA 1
ATOM 794 C C . GLU A 1 99 ? -2.359 -15.859 -12.398 1 98.12 99 GLU A C 1
ATOM 796 O O . GLU A 1 99 ? -1.821 -16.781 -13.023 1 98.12 99 GLU A O 1
ATOM 801 N N . GLU A 1 100 ? -3.594 -15.531 -12.531 1 97.19 100 GLU A N 1
ATOM 802 C CA . GLU A 1 100 ? -4.453 -16.25 -13.469 1 97.19 100 GLU A CA 1
ATOM 803 C C . GLU A 1 100 ? -3.916 -16.141 -14.891 1 97.19 100 GLU A C 1
ATOM 805 O O . GLU A 1 100 ? -3.859 -17.141 -15.609 1 97.19 100 GLU A O 1
ATOM 810 N N . LYS A 1 101 ? -3.566 -15.023 -15.25 1 97.69 101 LYS A N 1
ATOM 811 C CA . LYS A 1 101 ? -3.021 -14.797 -16.578 1 97.69 101 LYS A CA 1
ATOM 812 C C . LYS A 1 101 ? -1.76 -15.625 -16.812 1 97.69 101 LYS A C 1
ATOM 814 O O . LYS A 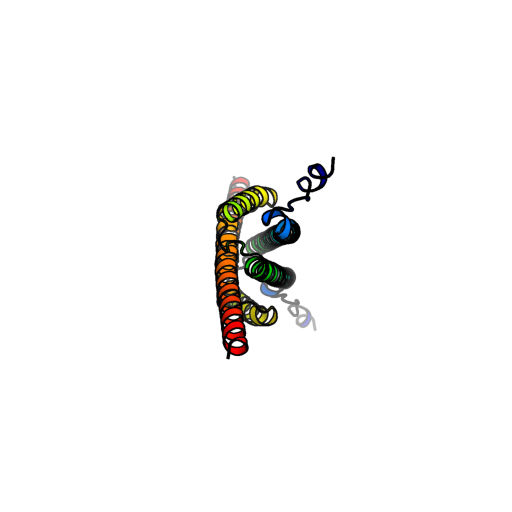1 101 ? -1.604 -16.25 -17.859 1 97.69 101 LYS A O 1
ATOM 819 N N . LEU A 1 102 ? -0.889 -15.617 -15.875 1 98.12 102 LEU A N 1
ATOM 820 C CA . LEU A 1 102 ? 0.375 -16.328 -16 1 98.12 102 LEU A CA 1
ATOM 821 C C . LEU A 1 102 ? 0.139 -17.844 -16.062 1 98.12 102 LEU A C 1
ATOM 823 O O . LEU A 1 102 ? 0.726 -18.531 -16.906 1 98.12 102 LEU A O 1
ATOM 827 N N . ILE A 1 103 ? -0.694 -18.328 -15.25 1 97.5 103 ILE A N 1
ATOM 828 C CA . ILE A 1 103 ? -0.969 -19.766 -15.203 1 97.5 103 ILE A CA 1
ATOM 829 C C . ILE A 1 103 ? -1.586 -20.219 -16.531 1 97.5 103 ILE A C 1
ATOM 831 O O . ILE A 1 103 ? -1.207 -21.25 -17.078 1 97.5 103 ILE A O 1
ATOM 835 N N . ASP A 1 104 ? -2.516 -19.422 -17.031 1 96.62 104 ASP A N 1
ATOM 836 C CA . ASP A 1 104 ? -3.127 -19.719 -18.328 1 96.62 104 ASP A CA 1
ATOM 837 C C . ASP A 1 104 ? -2.074 -19.781 -19.438 1 96.62 104 ASP A C 1
ATOM 839 O O . ASP A 1 104 ? -2.105 -20.688 -20.281 1 96.62 104 ASP A O 1
ATOM 843 N N . GLN A 1 105 ? -1.256 -18.844 -19.422 1 97.19 105 GLN A N 1
ATOM 844 C CA . GLN A 1 105 ? -0.191 -18.781 -20.422 1 97.19 105 GLN A CA 1
ATOM 845 C C . GLN A 1 105 ? 0.703 -20.016 -20.344 1 97.19 105 GLN A C 1
ATOM 847 O O . GLN A 1 105 ? 1.043 -20.609 -21.359 1 97.19 105 GLN A O 1
ATOM 852 N N . LEU A 1 106 ? 1.053 -20.453 -19.203 1 96.25 106 LEU A N 1
ATOM 853 C CA . LEU A 1 106 ? 1.938 -21.578 -18.984 1 96.25 106 LEU A CA 1
ATOM 854 C C . LEU A 1 106 ? 1.271 -22.891 -19.422 1 96.25 106 LEU A C 1
ATOM 856 O O . LEU A 1 106 ? 1.922 -23.766 -19.984 1 96.25 106 LEU A O 1
ATOM 860 N N . LEU A 1 107 ? 0.053 -22.938 -19.203 1 93.06 107 LEU A N 1
ATOM 861 C CA . LEU A 1 107 ? -0.693 -24.141 -19.562 1 93.06 107 LEU A CA 1
ATOM 862 C C . LEU A 1 107 ? -0.842 -24.234 -21.078 1 93.06 107 LEU A C 1
ATOM 864 O O . LEU A 1 107 ? -0.759 -25.328 -21.641 1 93.06 107 LEU A O 1
ATOM 868 N N . ARG A 1 108 ? -1.034 -23.156 -21.703 1 93.56 108 ARG A N 1
ATOM 869 C CA . ARG A 1 108 ? -1.141 -23.141 -23.156 1 93.56 108 ARG A CA 1
ATOM 870 C C . ARG A 1 108 ? 0.185 -23.516 -23.797 1 93.56 108 ARG A C 1
ATOM 872 O O . ARG A 1 108 ? 0.206 -24.25 -24.797 1 93.56 108 ARG A O 1
ATOM 879 N N . GLU A 1 109 ? 1.184 -23.031 -23.281 1 93.88 109 GLU A N 1
ATOM 880 C CA . GLU A 1 109 ? 2.512 -23.344 -23.797 1 93.88 109 GLU A CA 1
ATOM 881 C C . GLU A 1 109 ? 2.834 -24.828 -23.641 1 93.88 109 GLU A C 1
ATOM 883 O O . GLU A 1 109 ? 3.445 -25.438 -24.516 1 93.88 109 GLU A O 1
ATOM 888 N N . LYS A 1 110 ? 2.504 -25.438 -22.594 1 90.69 110 LYS A N 1
ATOM 889 C CA . LYS A 1 110 ? 2.717 -26.859 -22.344 1 90.69 110 LYS A CA 1
ATOM 890 C C . LYS A 1 110 ? 1.924 -27.719 -23.328 1 90.69 110 LYS A C 1
ATOM 892 O O . LYS A 1 110 ? 2.428 -28.719 -23.844 1 90.69 110 LYS A O 1
ATOM 897 N N . LYS A 1 111 ? 0.792 -27.297 -23.625 1 90.88 111 LYS A N 1
ATOM 898 C CA . LYS A 1 111 ? -0.061 -28.016 -24.562 1 90.88 111 LYS A CA 1
ATOM 899 C C . LYS A 1 111 ? 0.502 -27.938 -25.984 1 90.88 111 LYS A C 1
ATOM 901 O O . LYS A 1 111 ? 0.517 -28.938 -26.703 1 90.88 111 LYS A O 1
ATOM 906 N N . ASN A 1 112 ? 0.922 -26.797 -26.328 1 91.69 112 ASN A N 1
ATOM 907 C CA . ASN A 1 112 ? 1.501 -26.609 -27.656 1 91.69 112 ASN A CA 1
ATOM 908 C C . ASN A 1 112 ? 2.773 -27.438 -27.828 1 91.69 112 ASN A C 1
ATOM 910 O O . ASN A 1 112 ? 3.02 -27.984 -28.906 1 91.69 112 ASN A O 1
ATOM 914 N N . ASN A 1 113 ? 3.512 -27.578 -26.859 1 90.38 113 ASN A N 1
ATOM 915 C CA . ASN A 1 113 ? 4.754 -28.328 -26.922 1 90.38 113 ASN A CA 1
ATOM 916 C C . ASN A 1 113 ? 4.492 -29.828 -27.016 1 90.38 113 ASN A C 1
ATOM 918 O O . ASN A 1 113 ? 5.23 -30.562 -27.688 1 90.38 113 ASN A O 1
ATOM 922 N N . ASN A 1 114 ? 3.516 -30.297 -26.391 1 88.81 114 ASN A N 1
ATOM 923 C CA . ASN A 1 114 ? 3.143 -31.703 -26.453 1 88.81 114 ASN A CA 1
ATOM 924 C C . ASN A 1 114 ? 2.59 -32.062 -27.812 1 88.81 114 ASN A C 1
ATOM 926 O O . ASN A 1 114 ? 2.85 -33.188 -28.312 1 88.81 114 ASN A O 1
ATOM 930 N N . GLU A 1 115 ? 1.925 -31.203 -28.422 1 88.62 115 GLU A N 1
ATOM 931 C CA . GLU A 1 115 ? 1.371 -31.438 -29.75 1 88.62 115 GLU A CA 1
ATOM 932 C C . GLU A 1 115 ? 2.467 -31.453 -30.812 1 88.62 115 GLU A C 1
ATOM 934 O O . GLU A 1 115 ? 2.406 -32.219 -31.766 1 88.62 115 GLU A O 1
ATOM 939 N N . ASN A 1 116 ? 3.348 -30.688 -30.719 1 85.75 116 ASN A N 1
ATOM 940 C CA . ASN A 1 116 ? 4.445 -30.625 -31.688 1 85.75 116 ASN A CA 1
ATOM 941 C C . ASN A 1 116 ? 5.336 -31.859 -31.594 1 85.75 116 ASN A C 1
ATOM 943 O O . ASN A 1 116 ? 5.93 -32.281 -32.594 1 85.75 116 ASN A O 1
ATOM 947 N N . ILE A 1 117 ? 5.562 -32.531 -30.453 1 76.94 117 ILE A N 1
ATOM 948 C CA . ILE A 1 117 ? 6.367 -33.719 -30.281 1 76.94 117 ILE A CA 1
ATOM 949 C C . ILE A 1 117 ? 5.617 -34.938 -30.844 1 76.94 117 ILE A C 1
ATOM 951 O O . ILE A 1 117 ? 6.234 -35.906 -31.328 1 76.94 117 ILE A O 1
ATOM 955 N N . ALA A 1 118 ? 4.328 -34.938 -30.828 1 78.75 118 ALA A N 1
ATOM 956 C CA . ALA A 1 118 ? 3.525 -36.062 -31.297 1 78.75 118 ALA A CA 1
ATOM 957 C C . ALA A 1 118 ? 3.492 -36.125 -32.812 1 78.75 118 ALA A C 1
ATOM 959 O O . ALA A 1 118 ? 3.281 -37.188 -33.406 1 78.75 118 ALA A O 1
ATOM 960 N N . HIS A 1 119 ? 3.762 -35.188 -33.562 1 59.53 119 HIS A N 1
ATOM 961 C CA . HIS A 1 119 ? 3.914 -35.312 -35.031 1 59.53 119 HIS A CA 1
ATOM 962 C C . HIS A 1 119 ? 5.379 -35.5 -35.406 1 59.53 119 HIS A C 1
ATOM 964 O O . HIS A 1 119 ? 6.25 -34.812 -34.844 1 59.53 119 HIS A O 1
ATOM 970 N N . MET B 1 1 ? 9.258 -58.031 6.246 1 40 1 MET B N 1
ATOM 971 C CA . MET B 1 1 ? 9.938 -56.875 6.836 1 40 1 MET B CA 1
ATOM 972 C C . MET B 1 1 ? 9.844 -55.656 5.922 1 40 1 MET B C 1
ATOM 974 O O . MET B 1 1 ? 10.43 -54.625 6.207 1 40 1 MET B O 1
ATOM 978 N N . THR B 1 2 ? 9.711 -55.812 4.559 1 43.09 2 THR B N 1
ATOM 979 C CA . THR B 1 2 ? 9.984 -54.969 3.404 1 43.09 2 THR B CA 1
ATOM 980 C C . THR B 1 2 ? 9.023 -53.781 3.354 1 43.09 2 THR B C 1
ATOM 982 O O . THR B 1 2 ? 9.352 -52.719 2.812 1 43.09 2 THR B O 1
ATOM 985 N N . LYS B 1 3 ? 7.746 -54 3.375 1 48.47 3 LYS B N 1
ATOM 986 C CA . LYS B 1 3 ? 6.664 -53.125 2.959 1 48.47 3 LYS B CA 1
ATOM 987 C C . LYS B 1 3 ? 6.613 -51.844 3.83 1 48.47 3 LYS B C 1
ATOM 989 O O . LYS B 1 3 ? 5.715 -51.031 3.68 1 48.47 3 LYS B O 1
ATOM 994 N N . SER B 1 4 ? 6.953 -51.875 5 1 47.62 4 SER B N 1
ATOM 995 C CA . SER B 1 4 ? 6.73 -50.781 5.93 1 47.62 4 SER B CA 1
ATOM 996 C C . SER B 1 4 ? 7.488 -49.531 5.496 1 47.62 4 SER B C 1
ATOM 998 O O . SER B 1 4 ? 7.5 -48.531 6.211 1 47.62 4 SER B O 1
ATOM 1000 N N . LYS B 1 5 ? 8.562 -49.625 4.809 1 47.06 5 LYS B N 1
ATOM 1001 C CA . LYS B 1 5 ? 9.438 -48.531 4.402 1 47.06 5 LYS B CA 1
ATOM 1002 C C . LYS B 1 5 ? 8.664 -47.469 3.641 1 47.06 5 LYS B C 1
ATOM 1004 O O . LYS B 1 5 ? 9.141 -46.344 3.498 1 47.06 5 LYS B O 1
ATOM 1009 N N . ASP B 1 6 ? 7.77 -47.844 2.727 1 43.72 6 ASP B N 1
ATOM 1010 C CA . ASP B 1 6 ? 7.383 -47 1.589 1 43.72 6 ASP B CA 1
ATOM 1011 C C . ASP B 1 6 ? 6.953 -45.625 2.045 1 43.72 6 ASP B C 1
ATOM 1013 O O . ASP B 1 6 ? 7.426 -44.594 1.508 1 43.72 6 ASP B O 1
ATOM 1017 N N . MET B 1 7 ? 5.609 -45.375 2.35 1 39.59 7 MET B N 1
ATOM 1018 C CA . MET B 1 7 ? 4.852 -44.125 2.266 1 39.59 7 MET B CA 1
ATOM 1019 C C . MET B 1 7 ? 5.207 -43.188 3.422 1 39.59 7 MET B C 1
ATOM 1021 O O . MET B 1 7 ? 4.367 -42.406 3.877 1 39.59 7 MET B O 1
ATOM 1025 N N . THR B 1 8 ? 5.848 -43.531 4.363 1 43.75 8 THR B N 1
ATOM 1026 C CA . THR B 1 8 ? 6.086 -42.375 5.207 1 43.75 8 THR B CA 1
ATOM 1027 C C . THR B 1 8 ? 6.652 -41.219 4.383 1 43.75 8 THR B C 1
ATOM 1029 O O . THR B 1 8 ? 7.852 -40.938 4.449 1 43.75 8 THR B O 1
ATOM 1032 N N . GLN B 1 9 ? 6.754 -41.312 3.066 1 41.84 9 GLN B N 1
ATOM 1033 C CA . GLN B 1 9 ? 7.133 -40.188 2.184 1 41.84 9 GLN B CA 1
ATOM 1034 C C . GLN B 1 9 ? 6.598 -38.875 2.703 1 41.84 9 GLN B C 1
ATOM 1036 O O . GLN B 1 9 ? 5.395 -38.719 2.93 1 41.84 9 GLN B O 1
ATOM 1041 N N . SER B 1 10 ? 7.324 -38.094 3.541 1 47.47 10 SER B N 1
ATOM 1042 C CA . SER B 1 10 ? 7.055 -36.75 4.02 1 47.47 10 SER B CA 1
ATOM 1043 C C . SER B 1 10 ? 6.109 -36 3.078 1 47.47 10 SER B C 1
ATOM 1045 O O . SER B 1 10 ? 6.504 -35.625 1.98 1 47.47 10 SER B O 1
ATOM 1047 N N . ILE B 1 11 ? 5.02 -36.406 2.645 1 48.44 11 ILE B N 1
ATOM 1048 C CA . ILE B 1 11 ? 3.943 -35.812 1.859 1 48.44 11 ILE B CA 1
ATOM 1049 C C . ILE B 1 11 ? 3.92 -34.281 2.076 1 48.44 11 ILE B C 1
ATOM 1051 O O . ILE B 1 11 ? 3.41 -33.812 3.092 1 48.44 11 ILE B O 1
ATOM 1055 N N . ILE B 1 12 ? 4.957 -33.656 2.008 1 53.94 12 ILE B N 1
ATOM 1056 C CA . ILE B 1 12 ? 4.898 -32.219 1.885 1 53.94 12 ILE B CA 1
ATOM 1057 C C . ILE B 1 12 ? 3.676 -31.812 1.065 1 53.94 12 ILE B C 1
ATOM 1059 O O . ILE B 1 12 ? 3.604 -32.094 -0.133 1 53.94 12 ILE B O 1
ATOM 1063 N N . SER B 1 13 ? 2.498 -31.875 1.731 1 64.38 13 SER B N 1
ATOM 1064 C CA . SER B 1 13 ? 1.268 -31.438 1.076 1 64.38 13 SER B CA 1
ATOM 1065 C C . SER B 1 13 ? 1.521 -30.25 0.16 1 64.38 13 SER B C 1
ATOM 1067 O O . SER B 1 13 ? 2.52 -29.531 0.313 1 6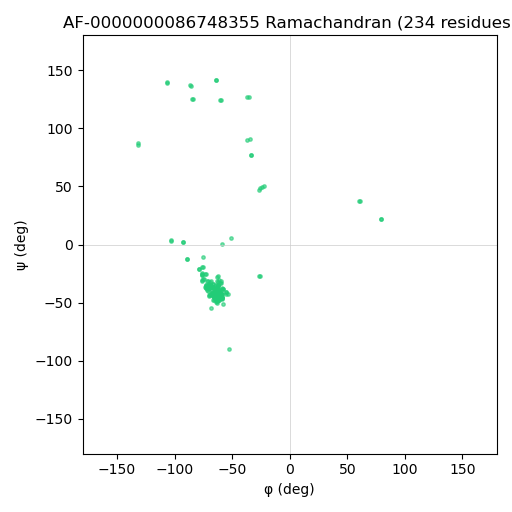4.38 13 SER B O 1
ATOM 1069 N N . LYS B 1 14 ? 1.08 -30.438 -1.094 1 66.5 14 LYS B N 1
ATOM 1070 C CA . LYS B 1 14 ? 1.101 -29.328 -2.051 1 66.5 14 LYS B CA 1
ATOM 1071 C C . LYS B 1 14 ? 1.023 -27.984 -1.339 1 66.5 14 LYS B C 1
ATOM 1073 O O . LYS B 1 14 ? 1.677 -27.016 -1.746 1 66.5 14 LYS B O 1
ATOM 1078 N N . GLN B 1 15 ? 0.438 -27.984 -0.204 1 65.19 15 GLN B N 1
ATOM 1079 C CA . GLN B 1 15 ? 0.334 -26.75 0.565 1 65.19 15 GLN B CA 1
ATOM 1080 C C . GLN B 1 15 ? 1.66 -26.406 1.24 1 65.19 15 GLN B C 1
ATOM 1082 O O . GLN B 1 15 ? 2.002 -25.234 1.391 1 65.19 15 GLN B O 1
ATOM 1087 N N . ASP B 1 16 ? 2.342 -27.375 1.418 1 80.75 16 ASP B N 1
ATOM 1088 C CA . ASP B 1 16 ? 3.621 -27.203 2.1 1 80.75 16 ASP B CA 1
ATOM 1089 C C . ASP B 1 16 ? 4.645 -26.531 1.186 1 80.75 16 ASP B C 1
ATOM 1091 O O . ASP B 1 16 ? 5.469 -25.734 1.646 1 80.75 16 ASP B O 1
ATOM 1095 N N . ILE B 1 17 ? 4.395 -26.719 -0.057 1 91.5 17 ILE B N 1
ATOM 1096 C CA . ILE B 1 17 ? 5.379 -26.219 -1.011 1 91.5 17 ILE B CA 1
ATOM 1097 C C . ILE B 1 17 ? 5.25 -24.703 -1.136 1 91.5 17 ILE B C 1
ATOM 1099 O O . ILE B 1 17 ? 6.242 -24 -1.35 1 91.5 17 ILE B O 1
ATOM 1103 N N . LEU B 1 18 ? 4.125 -24.172 -0.879 1 95.56 18 LEU B N 1
ATOM 1104 C CA . LEU B 1 18 ? 3.865 -22.75 -1.039 1 95.56 18 LEU B CA 1
ATOM 1105 C C . LEU B 1 18 ? 4.195 -21.984 0.241 1 95.56 18 LEU B C 1
ATOM 1107 O O . LEU B 1 18 ? 4.348 -20.766 0.22 1 95.56 18 LEU B O 1
ATOM 1111 N N . GLN B 1 19 ? 4.387 -22.719 1.297 1 94.81 19 GLN B N 1
ATOM 1112 C CA . GLN B 1 19 ? 4.402 -22.125 2.627 1 94.81 19 GLN B CA 1
ATOM 1113 C C . GLN B 1 19 ? 5.555 -21.141 2.773 1 94.81 19 GLN B C 1
ATOM 1115 O O . GLN B 1 19 ? 5.371 -20.031 3.289 1 94.81 19 GLN B O 1
ATOM 1120 N N . PRO B 1 20 ? 6.762 -21.469 2.295 1 96.56 20 PRO B N 1
ATOM 1121 C CA . PRO B 1 20 ? 7.855 -20.516 2.436 1 96.56 20 PRO B CA 1
ATOM 1122 C C . PRO B 1 20 ? 7.59 -19.203 1.689 1 96.56 20 PRO B C 1
ATOM 1124 O O . PRO B 1 20 ? 7.977 -18.125 2.158 1 96.56 20 PRO B O 1
ATOM 1127 N N . HIS B 1 21 ? 6.977 -19.266 0.6 1 97.5 21 HIS B N 1
ATOM 1128 C CA . HIS B 1 21 ? 6.633 -18.062 -0.169 1 97.5 21 HIS B CA 1
ATOM 1129 C C . HIS B 1 21 ? 5.531 -17.266 0.519 1 97.5 21 HIS B C 1
ATOM 1131 O O . HIS B 1 21 ? 5.586 -16.031 0.556 1 97.5 21 HIS B O 1
ATOM 1137 N N . ARG B 1 22 ? 4.66 -18 1.128 1 96.12 22 ARG B N 1
ATOM 1138 C CA . ARG B 1 22 ? 3.584 -17.344 1.857 1 96.12 22 ARG B CA 1
ATOM 1139 C C . ARG B 1 22 ? 4.121 -16.625 3.094 1 96.12 22 ARG B C 1
ATOM 1141 O O . ARG B 1 22 ? 3.648 -15.539 3.441 1 96.12 22 ARG B O 1
ATOM 1148 N N . GLU B 1 23 ? 5.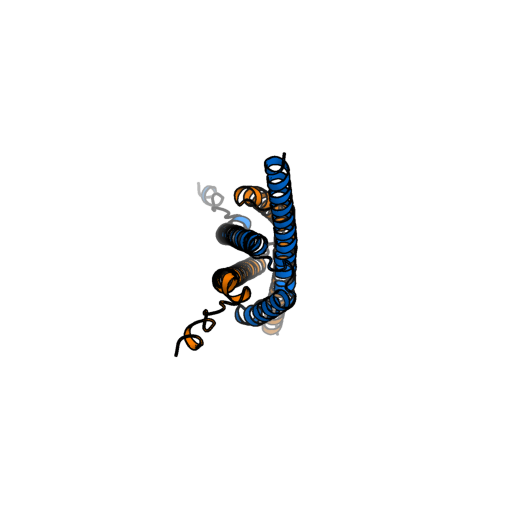035 -17.219 3.658 1 96.69 23 GLU B N 1
ATOM 1149 C CA . GLU B 1 23 ? 5.672 -16.578 4.801 1 96.69 23 GLU B CA 1
ATOM 1150 C C . GLU B 1 23 ? 6.383 -15.289 4.379 1 96.69 23 GLU B C 1
ATOM 1152 O O . GLU B 1 23 ? 6.352 -14.289 5.102 1 96.69 23 GLU B O 1
ATOM 1157 N N . SER B 1 24 ? 6.984 -15.312 3.252 1 98.19 24 SER B N 1
ATOM 1158 C CA . SER B 1 24 ? 7.617 -14.109 2.717 1 98.19 24 SER B CA 1
ATOM 1159 C C . SER B 1 24 ? 6.586 -13.023 2.432 1 98.19 24 SER B C 1
ATOM 1161 O O . SER B 1 24 ? 6.828 -11.844 2.703 1 98.19 24 SER B O 1
ATOM 1163 N N . LEU B 1 25 ? 5.457 -13.398 1.937 1 98.44 25 LEU B N 1
ATOM 1164 C CA . LEU B 1 25 ? 4.379 -12.445 1.676 1 98.44 25 LEU B CA 1
ATOM 1165 C C . LEU B 1 25 ? 3.881 -11.82 2.973 1 98.44 25 LEU B C 1
ATOM 1167 O O . LEU B 1 25 ? 3.613 -10.617 3.025 1 98.44 25 LEU B O 1
ATOM 1171 N N . ASP B 1 26 ? 3.82 -12.648 3.994 1 97.69 26 ASP B N 1
ATOM 1172 C CA . ASP B 1 26 ? 3.354 -12.148 5.281 1 97.69 26 ASP B CA 1
ATOM 1173 C C . ASP B 1 26 ? 4.297 -11.078 5.824 1 97.69 26 ASP B C 1
ATOM 1175 O O . ASP B 1 26 ? 3.848 -10.062 6.367 1 97.69 26 ASP B O 1
ATOM 1179 N N . VAL B 1 27 ? 5.539 -11.266 5.645 1 98.31 27 VAL B N 1
ATOM 1180 C CA . VAL B 1 27 ? 6.539 -10.297 6.09 1 98.31 27 VAL B CA 1
ATOM 1181 C C . VAL B 1 27 ? 6.395 -9 5.289 1 98.31 27 VAL B C 1
ATOM 1183 O O . VAL B 1 27 ? 6.371 -7.91 5.859 1 98.31 27 VAL B O 1
ATOM 1186 N N . ILE B 1 28 ? 6.227 -9.094 4.023 1 98.81 28 ILE B N 1
ATOM 1187 C CA . ILE B 1 28 ? 6.117 -7.934 3.15 1 98.81 28 ILE B CA 1
ATOM 1188 C C . ILE B 1 28 ? 4.84 -7.164 3.471 1 98.81 28 ILE B C 1
ATOM 1190 O O . ILE B 1 28 ? 4.844 -5.934 3.521 1 98.81 28 ILE B O 1
ATOM 1194 N N . ASN B 1 29 ? 3.766 -7.91 3.688 1 98.62 29 ASN B N 1
ATOM 1195 C CA . ASN B 1 29 ? 2.502 -7.27 4.043 1 98.62 29 ASN B CA 1
ATOM 1196 C C . ASN B 1 29 ? 2.631 -6.449 5.32 1 98.62 29 ASN B C 1
ATOM 1198 O O . ASN B 1 29 ? 2.105 -5.336 5.406 1 98.62 29 ASN B O 1
ATOM 1202 N N . MET B 1 30 ? 3.383 -6.965 6.246 1 98.12 30 MET B N 1
ATOM 1203 C CA . MET B 1 30 ? 3.6 -6.25 7.5 1 98.12 30 MET B CA 1
ATOM 1204 C C . MET B 1 30 ? 4.445 -5 7.273 1 98.12 30 MET B C 1
ATOM 1206 O O . MET B 1 30 ? 4.203 -3.963 7.891 1 98.12 30 MET B O 1
ATOM 1210 N N . GLN B 1 31 ? 5.352 -5.109 6.402 1 98.81 31 GLN B N 1
ATOM 1211 C CA . GLN B 1 31 ? 6.184 -3.955 6.074 1 98.81 31 GLN B CA 1
ATOM 1212 C C . GLN B 1 31 ? 5.367 -2.861 5.395 1 98.81 31 GLN B C 1
ATOM 1214 O O . GLN B 1 31 ? 5.566 -1.674 5.656 1 98.81 31 GLN B O 1
ATOM 1219 N N . ILE B 1 32 ? 4.457 -3.256 4.578 1 98.88 32 ILE B N 1
ATOM 1220 C CA . ILE B 1 32 ? 3.586 -2.291 3.914 1 98.88 32 ILE B CA 1
ATOM 1221 C C . ILE B 1 32 ? 2.719 -1.579 4.949 1 98.88 32 ILE B C 1
ATOM 1223 O O . ILE B 1 32 ? 2.598 -0.352 4.93 1 98.88 32 ILE B O 1
ATOM 1227 N N . LEU B 1 33 ? 2.207 -2.332 5.879 1 98.81 33 LEU B N 1
ATOM 1228 C CA . LEU B 1 33 ? 1.399 -1.734 6.938 1 98.81 33 LEU B CA 1
ATOM 1229 C C . LEU B 1 33 ? 2.223 -0.744 7.754 1 98.81 33 LEU B C 1
ATOM 1231 O O . LEU B 1 33 ? 1.742 0.341 8.094 1 98.81 33 LEU B O 1
ATOM 1235 N N . ALA B 1 34 ? 3.43 -1.111 8.047 1 98.81 34 ALA B N 1
ATOM 1236 C CA . ALA B 1 34 ? 4.316 -0.248 8.828 1 98.81 34 ALA B CA 1
ATOM 1237 C C . ALA B 1 34 ? 4.586 1.062 8.094 1 98.81 34 ALA B C 1
ATOM 1239 O O . ALA B 1 34 ? 4.578 2.135 8.703 1 98.81 34 ALA B O 1
ATOM 1240 N N . LEU B 1 35 ? 4.773 0.975 6.816 1 98.94 35 LEU B N 1
ATOM 1241 C CA . LEU B 1 35 ? 5.047 2.168 6.023 1 98.94 35 LEU B CA 1
ATOM 1242 C C . LEU B 1 35 ? 3.807 3.045 5.914 1 98.94 35 LEU B C 1
ATOM 1244 O O . LEU B 1 35 ? 3.902 4.273 5.957 1 98.94 35 LEU B O 1
ATOM 1248 N N . LEU B 1 36 ? 2.65 2.424 5.805 1 98.88 36 LEU B N 1
ATOM 1249 C CA . LEU B 1 36 ? 1.406 3.184 5.789 1 98.88 36 LEU B CA 1
ATOM 1250 C C . LEU B 1 36 ? 1.203 3.922 7.109 1 98.88 36 LEU B C 1
ATOM 1252 O O . LEU B 1 36 ? 0.749 5.07 7.121 1 98.88 36 LEU B O 1
ATOM 1256 N N . SER B 1 37 ? 1.546 3.279 8.148 1 98.88 37 SER B N 1
ATOM 1257 C CA . SER B 1 37 ? 1.457 3.896 9.469 1 98.88 37 SER B CA 1
ATOM 1258 C C . SER B 1 37 ? 2.418 5.074 9.594 1 98.88 37 SER B C 1
ATOM 1260 O O . SER B 1 37 ? 2.035 6.145 10.07 1 98.88 37 SER B O 1
ATOM 1262 N N . GLU B 1 38 ? 3.594 4.863 9.172 1 98.81 38 GLU B N 1
ATOM 1263 C CA . GLU B 1 38 ? 4.59 5.93 9.219 1 98.81 38 GLU B CA 1
ATOM 1264 C C . GLU B 1 38 ? 4.156 7.125 8.367 1 98.81 38 GLU B C 1
ATOM 1266 O O . GLU B 1 38 ? 4.285 8.273 8.789 1 98.81 38 GLU B O 1
ATOM 1271 N N . ARG B 1 39 ? 3.666 6.832 7.27 1 98.88 39 ARG B N 1
ATOM 1272 C CA . ARG B 1 39 ? 3.178 7.887 6.387 1 98.88 39 ARG B CA 1
ATOM 1273 C C . ARG B 1 39 ? 2.082 8.703 7.066 1 98.88 39 ARG B C 1
ATOM 1275 O O . ARG B 1 39 ? 2.076 9.938 6.988 1 98.88 39 ARG B O 1
ATOM 1282 N N . MET B 1 40 ? 1.209 8 7.672 1 98.81 40 MET B N 1
ATOM 1283 C CA . MET B 1 40 ? 0.107 8.68 8.344 1 98.81 40 MET B CA 1
ATOM 1284 C C . MET B 1 40 ? 0.624 9.57 9.469 1 98.81 40 MET B C 1
ATOM 1286 O O . MET B 1 40 ? 0.158 10.703 9.633 1 98.81 40 MET B O 1
ATOM 1290 N N . LYS B 1 41 ? 1.578 9.102 10.148 1 98.75 41 LYS B N 1
ATOM 1291 C CA . LYS B 1 41 ? 2.148 9.891 11.234 1 98.75 41 LYS B CA 1
ATOM 1292 C C . LYS B 1 41 ? 2.779 11.18 10.711 1 98.75 41 LYS B C 1
ATOM 1294 O O . LYS B 1 41 ? 2.613 12.25 11.305 1 98.75 41 LYS B O 1
ATOM 1299 N N . ILE B 1 42 ? 3.473 11.062 9.625 1 98.75 42 ILE B N 1
ATOM 1300 C CA . ILE B 1 42 ? 4.07 12.242 9.008 1 98.75 42 ILE B CA 1
ATOM 1301 C C . ILE B 1 42 ? 2.975 13.195 8.539 1 98.75 42 ILE B C 1
ATOM 1303 O O . ILE B 1 42 ? 3.086 14.406 8.719 1 98.75 42 ILE B O 1
ATOM 1307 N N . CYS B 1 43 ? 1.885 12.68 7.996 1 98.69 43 CYS B N 1
ATOM 1308 C CA . CYS B 1 43 ? 0.782 13.508 7.52 1 98.69 43 CYS B CA 1
ATOM 1309 C C . CYS B 1 43 ? 0.092 14.211 8.68 1 98.69 43 CYS B C 1
ATOM 1311 O O . CYS B 1 43 ? -0.343 15.359 8.539 1 98.69 43 CYS B O 1
ATOM 1313 N N . MET B 1 44 ? 0.049 13.523 9.82 1 98.62 44 MET B N 1
ATOM 1314 C CA . MET B 1 44 ? -0.534 14.172 10.992 1 98.62 44 MET B CA 1
ATOM 1315 C C . MET B 1 44 ? 0.339 15.328 11.469 1 98.62 44 MET B C 1
ATOM 1317 O O . MET B 1 44 ? -0.173 16.375 11.883 1 98.62 44 MET B O 1
ATOM 1321 N N . LYS B 1 45 ? 1.59 15.164 11.375 1 98.44 45 LYS B N 1
ATOM 1322 C CA . LYS B 1 45 ? 2.49 16.266 11.703 1 98.44 45 LYS B CA 1
ATOM 1323 C C . LYS B 1 45 ? 2.297 17.438 10.734 1 98.44 45 LYS B C 1
ATOM 1325 O O . LYS B 1 45 ? 2.281 18.594 11.148 1 98.44 45 LYS B O 1
ATOM 1330 N N . ILE B 1 46 ? 2.119 17.156 9.523 1 97.88 46 ILE B N 1
ATOM 1331 C CA . ILE B 1 46 ? 1.856 18.172 8.508 1 97.88 46 ILE B CA 1
ATOM 1332 C C . ILE B 1 46 ? 0.555 18.906 8.836 1 97.88 46 ILE B C 1
ATOM 1334 O O . ILE B 1 46 ? 0.48 20.125 8.734 1 97.88 46 ILE B O 1
ATOM 1338 N N . ALA B 1 47 ? -0.417 18.141 9.25 1 98.06 47 ALA B N 1
ATOM 1339 C CA . ALA B 1 47 ? -1.703 18.734 9.617 1 98.06 47 ALA B CA 1
ATOM 1340 C C . ALA B 1 47 ? -1.543 19.734 10.758 1 98.06 47 ALA B C 1
ATOM 1342 O O . ALA B 1 47 ? -2.141 20.812 10.734 1 98.06 47 ALA B O 1
ATOM 1343 N N . GLU B 1 48 ? -0.755 19.391 11.719 1 97.88 48 GLU B N 1
ATOM 1344 C CA . GLU B 1 48 ? -0.488 20.281 12.844 1 97.88 48 GLU B CA 1
ATOM 1345 C C . GLU B 1 48 ? 0.182 21.578 12.367 1 97.88 48 GLU B C 1
ATOM 1347 O O . GLU B 1 48 ? -0.185 22.672 12.805 1 97.88 48 GLU B O 1
ATOM 1352 N N . ILE B 1 49 ? 1.126 21.438 11.531 1 96.94 49 ILE B N 1
ATOM 1353 C CA . ILE B 1 49 ? 1.843 22.578 10.992 1 96.94 49 ILE B CA 1
ATOM 1354 C C . ILE B 1 49 ? 0.879 23.469 10.211 1 96.94 49 ILE B C 1
ATOM 1356 O O . ILE B 1 49 ? 0.904 24.703 10.344 1 96.94 49 ILE B O 1
ATOM 1360 N N . LYS B 1 50 ? 0.031 22.859 9.43 1 96 50 LYS B N 1
ATOM 1361 C CA . LYS B 1 50 ? -0.935 23.625 8.648 1 96 50 LYS B CA 1
ATOM 1362 C C . LYS B 1 50 ? -1.859 24.438 9.547 1 96 50 LYS B C 1
ATOM 1364 O O . LYS B 1 50 ? -2.125 25.609 9.289 1 96 50 LYS B O 1
ATOM 1369 N N . ALA B 1 51 ? -2.307 23.766 10.547 1 95.25 51 ALA B N 1
ATOM 1370 C CA . ALA B 1 51 ? -3.188 24.438 11.5 1 95.25 51 ALA B CA 1
ATOM 1371 C C . ALA B 1 51 ? -2.486 25.625 12.156 1 95.25 51 ALA B C 1
ATOM 1373 O O . ALA B 1 51 ? -3.076 26.688 12.312 1 95.25 51 ALA B O 1
ATOM 1374 N N . GLU B 1 52 ? -1.282 25.438 12.484 1 93.81 52 GLU B N 1
ATOM 1375 C CA . GLU B 1 52 ? -0.51 26.453 13.195 1 93.81 52 GLU B CA 1
ATOM 1376 C C . GLU B 1 52 ? -0.153 27.609 12.281 1 93.81 52 GLU B C 1
ATOM 1378 O O . GLU B 1 52 ? -0.154 28.766 12.703 1 93.81 52 GLU B O 1
ATOM 1383 N N . GLN B 1 53 ? 0.095 27.312 11.039 1 93.06 53 GLN B N 1
ATOM 1384 C CA . GLN B 1 53 ? 0.606 28.328 10.117 1 93.06 53 GLN B CA 1
ATOM 1385 C C . GLN B 1 53 ? -0.493 28.828 9.188 1 93.06 53 GLN B C 1
ATOM 1387 O O . GLN B 1 53 ? -0.218 29.547 8.234 1 93.06 53 GLN B O 1
ATOM 1392 N N . ASP B 1 54 ? -1.67 28.406 9.352 1 90.75 54 ASP B N 1
ATOM 1393 C CA . ASP B 1 54 ? -2.826 28.797 8.547 1 90.75 54 ASP B CA 1
ATOM 1394 C C . ASP B 1 54 ? -2.627 28.438 7.078 1 90.75 54 ASP B C 1
ATOM 1396 O O . ASP B 1 54 ? -2.822 29.281 6.199 1 90.75 54 ASP B O 1
ATOM 1400 N N . ILE B 1 55 ? -2.029 27.344 6.887 1 92 55 ILE B N 1
ATOM 1401 C CA . ILE B 1 55 ? -1.91 26.766 5.551 1 92 55 ILE B CA 1
ATOM 1402 C C . ILE B 1 55 ? -3.16 25.938 5.23 1 92 55 ILE B C 1
ATOM 1404 O O . ILE B 1 55 ? -3.623 25.156 6.055 1 92 55 ILE B O 1
ATOM 1408 N N . PRO B 1 56 ? -3.656 26.094 4.027 1 92.12 56 PRO B N 1
ATOM 1409 C CA . PRO B 1 56 ? -4.852 25.328 3.672 1 92.12 56 PRO B CA 1
ATOM 1410 C C . PRO B 1 56 ? -4.609 23.828 3.676 1 92.12 56 PRO B C 1
ATOM 1412 O O . PRO B 1 56 ? -3.539 23.359 3.273 1 92.12 56 PRO B O 1
ATOM 1415 N N . MET B 1 57 ? -5.637 23.125 4.164 1 91.19 57 MET B N 1
ATOM 1416 C CA . MET B 1 57 ? -5.562 21.672 4.207 1 91.19 57 MET B CA 1
ATOM 1417 C C . MET B 1 57 ? -5.465 21.094 2.803 1 91.19 57 MET B C 1
ATOM 1419 O O . MET B 1 57 ? -4.57 20.297 2.518 1 91.19 57 MET B O 1
ATOM 1423 N N . MET B 1 58 ? -6.379 21.562 1.97 1 90.5 58 MET B N 1
ATOM 1424 C CA . MET B 1 58 ? -6.422 21.031 0.612 1 90.5 58 MET B CA 1
ATOM 1425 C C . MET B 1 58 ? -5.434 21.75 -0.291 1 90.5 58 MET B C 1
ATOM 1427 O O . MET B 1 58 ? -5.445 22.984 -0.371 1 90.5 58 MET B O 1
ATOM 1431 N N . GLN B 1 59 ? -4.605 20.953 -0.897 1 91.88 59 GLN B N 1
ATOM 1432 C CA . GLN B 1 59 ? -3.639 21.438 -1.88 1 91.88 59 GLN B CA 1
ATOM 1433 C C . GLN B 1 59 ? -3.67 20.578 -3.143 1 91.88 59 GLN B C 1
ATOM 1435 O O . GLN B 1 59 ? -2.83 19.688 -3.316 1 91.88 59 GLN B O 1
ATOM 1440 N N . PRO B 1 60 ? -4.508 20.875 -4.066 1 94.81 60 PRO B N 1
ATOM 1441 C CA . PRO B 1 60 ? -4.766 20.031 -5.238 1 94.81 60 PRO B CA 1
ATOM 1442 C C . PRO B 1 60 ? -3.52 19.812 -6.09 1 94.81 60 PRO B C 1
ATOM 1444 O O . PRO B 1 60 ? -3.34 18.734 -6.656 1 94.81 60 PRO B O 1
ATOM 1447 N N . GLN B 1 61 ? -2.682 20.781 -6.148 1 94.25 61 GLN B N 1
ATOM 1448 C CA . GLN B 1 61 ? -1.472 20.641 -6.949 1 94.25 61 GLN B CA 1
ATOM 1449 C C . GLN B 1 61 ? -0.538 19.578 -6.359 1 94.25 61 GLN B C 1
ATOM 1451 O O . GLN B 1 61 ? 0.142 18.859 -7.098 1 94.25 61 GLN B O 1
ATOM 1456 N N . ARG B 1 62 ? -0.518 19.547 -5.035 1 94.06 62 ARG B N 1
ATOM 1457 C CA . ARG B 1 62 ? 0.296 18.531 -4.379 1 94.06 62 ARG B CA 1
ATOM 1458 C C . ARG B 1 62 ? -0.224 17.125 -4.688 1 94.06 62 ARG B C 1
ATOM 1460 O O . ARG B 1 62 ? 0.557 16.219 -4.98 1 94.06 62 ARG B O 1
ATOM 1467 N N . ILE B 1 63 ? -1.504 16.953 -4.684 1 95.88 63 ILE B N 1
ATOM 1468 C CA . ILE B 1 63 ? -2.123 15.664 -4.957 1 95.88 63 ILE B CA 1
ATOM 1469 C C . ILE B 1 63 ? -1.846 15.258 -6.402 1 95.88 63 ILE B C 1
ATOM 1471 O O . ILE B 1 63 ? -1.418 14.125 -6.66 1 95.88 63 ILE B O 1
ATOM 1475 N N . THR B 1 64 ? -2 16.156 -7.27 1 96.31 64 THR B N 1
ATOM 1476 C CA . THR B 1 64 ? -1.795 15.883 -8.688 1 96.31 64 THR B CA 1
ATOM 1477 C C . THR B 1 64 ? -0.343 15.508 -8.961 1 96.31 64 THR B C 1
ATOM 1479 O O . THR B 1 64 ? -0.072 14.523 -9.664 1 96.31 64 THR B O 1
ATOM 1482 N N . SER B 1 65 ? 0.528 16.266 -8.43 1 96 65 SER B N 1
ATOM 1483 C CA . SER B 1 65 ? 1.95 16 -8.625 1 96 65 SER B CA 1
ATOM 1484 C C . SER B 1 65 ? 2.352 14.656 -8.016 1 96 65 SER B C 1
ATOM 1486 O O . SER B 1 65 ? 3.125 13.906 -8.617 1 96 65 SER B O 1
ATOM 1488 N N . LEU B 1 66 ? 1.816 14.406 -6.879 1 96.81 66 LEU B N 1
ATOM 1489 C CA . LEU B 1 66 ? 2.111 13.148 -6.207 1 96.81 66 LEU B CA 1
ATOM 1490 C C . LEU B 1 66 ? 1.623 11.961 -7.031 1 96.81 66 LEU B C 1
ATOM 1492 O O . LEU B 1 66 ? 2.377 11.016 -7.27 1 96.81 66 LEU B O 1
ATOM 1496 N N . LEU B 1 67 ? 0.422 12.023 -7.473 1 97.19 67 LEU B N 1
ATOM 1497 C CA . LEU B 1 67 ? -0.143 10.93 -8.258 1 97.19 67 LEU B CA 1
ATOM 1498 C C . LEU B 1 67 ? 0.611 10.75 -9.57 1 97.19 67 LEU B C 1
ATOM 1500 O O . LEU B 1 67 ? 0.837 9.625 -10.008 1 97.19 67 LEU B O 1
ATOM 1504 N N . ALA B 1 68 ? 1.006 11.828 -10.195 1 96.25 68 ALA B N 1
ATOM 1505 C CA . ALA B 1 68 ? 1.788 11.758 -11.43 1 96.25 68 ALA B CA 1
ATOM 1506 C C . ALA B 1 68 ? 3.133 11.078 -11.188 1 96.25 68 ALA B C 1
ATOM 1508 O O . ALA B 1 68 ? 3.553 10.219 -11.969 1 96.25 68 ALA B O 1
ATOM 1509 N N . MET B 1 69 ? 3.74 11.492 -10.133 1 96 69 MET B N 1
ATOM 1510 C CA . MET B 1 69 ? 5.02 10.891 -9.766 1 96 69 MET B CA 1
ATOM 1511 C C . MET B 1 69 ? 4.863 9.391 -9.508 1 96 69 MET B C 1
ATOM 1513 O O . MET B 1 69 ? 5.664 8.586 -9.992 1 96 69 MET B O 1
ATOM 1517 N N . LEU B 1 70 ? 3.848 9.023 -8.758 1 97.25 70 LEU B N 1
ATOM 1518 C CA . LEU B 1 70 ? 3.619 7.621 -8.414 1 97.25 70 LEU B CA 1
ATOM 1519 C C . LEU B 1 70 ? 3.311 6.797 -9.656 1 97.25 70 LEU B C 1
ATOM 1521 O O . LEU B 1 70 ? 3.775 5.66 -9.781 1 97.25 70 LEU B O 1
ATOM 1525 N N . LYS B 1 71 ? 2.584 7.363 -10.508 1 95.69 71 LYS B N 1
ATOM 1526 C CA . LYS B 1 71 ? 2.27 6.688 -11.758 1 95.69 71 LYS B CA 1
ATOM 1527 C C . LYS B 1 71 ? 3.537 6.398 -12.562 1 95.69 71 LYS B C 1
ATOM 1529 O O . LYS B 1 71 ? 3.734 5.277 -13.039 1 95.69 71 LYS B O 1
ATOM 1534 N N . ASP B 1 72 ? 4.375 7.352 -12.711 1 95.5 72 ASP B N 1
ATOM 1535 C CA . ASP B 1 72 ? 5.633 7.219 -13.438 1 95.5 72 ASP B CA 1
ATOM 1536 C C . ASP B 1 72 ? 6.535 6.172 -12.789 1 95.5 72 ASP B C 1
ATOM 1538 O O . ASP B 1 72 ? 7.07 5.297 -13.477 1 95.5 72 ASP B O 1
ATOM 1542 N N . LYS B 1 73 ? 6.609 6.152 -11.523 1 97.38 73 LYS B N 1
ATOM 1543 C CA . LYS B 1 73 ? 7.496 5.25 -10.797 1 97.38 73 LYS B CA 1
ATOM 1544 C C . LYS B 1 73 ? 6.938 3.828 -10.781 1 97.38 73 LYS B C 1
ATOM 1546 O O . LYS B 1 73 ? 7.695 2.857 -10.758 1 97.38 73 LYS B O 1
ATOM 1551 N N . SER B 1 74 ? 5.629 3.807 -10.789 1 97.88 74 SER B N 1
ATOM 1552 C CA . SER B 1 74 ? 5.004 2.488 -10.812 1 97.88 74 SER B CA 1
ATOM 1553 C C . SER B 1 74 ? 5.5 1.657 -11.984 1 97.88 74 SER B C 1
ATOM 1555 O O . SER B 1 74 ? 5.812 0.475 -11.828 1 97.88 74 SER B O 1
ATOM 1557 N N . THR B 1 75 ? 5.656 2.26 -13.133 1 95.62 75 THR B N 1
ATOM 1558 C CA . THR B 1 75 ? 6.141 1.578 -14.32 1 95.62 75 THR B CA 1
ATOM 1559 C C . THR B 1 75 ? 7.574 1.091 -14.125 1 95.62 75 THR B C 1
ATOM 1561 O O . THR B 1 75 ? 7.918 -0.025 -14.516 1 95.62 75 THR B O 1
ATOM 1564 N N . ASP B 1 76 ? 8.344 1.872 -13.508 1 96.44 76 ASP B N 1
ATOM 1565 C CA . ASP B 1 76 ? 9.727 1.516 -13.227 1 96.44 76 ASP B CA 1
ATOM 1566 C C . ASP B 1 76 ? 9.805 0.264 -12.352 1 96.44 76 ASP B C 1
ATOM 1568 O O . ASP B 1 76 ? 10.734 -0.536 -12.484 1 96.44 76 ASP B O 1
ATOM 1572 N N . PHE B 1 77 ? 8.797 0.071 -11.508 1 97.69 77 PHE B N 1
ATOM 1573 C CA . PHE B 1 77 ? 8.789 -1.054 -10.586 1 97.69 77 PHE B CA 1
ATOM 1574 C C . PHE B 1 77 ? 8.055 -2.244 -11.188 1 97.69 77 PHE B C 1
ATOM 1576 O O . PHE B 1 77 ? 7.832 -3.252 -10.508 1 97.69 77 PHE B O 1
ATOM 1583 N N . GLY B 1 78 ? 7.594 -2.102 -12.422 1 97.06 78 GLY B N 1
ATOM 1584 C CA . GLY B 1 78 ? 6.918 -3.197 -13.102 1 97.06 78 GLY B CA 1
ATOM 1585 C C . GLY B 1 78 ? 5.473 -3.361 -12.672 1 97.06 78 GLY B C 1
ATOM 1586 O O . GLY B 1 78 ? 4.906 -4.449 -12.789 1 97.06 78 GLY B O 1
ATOM 1587 N N . LEU B 1 79 ? 4.914 -2.34 -12.164 1 98.38 79 LEU B N 1
ATOM 1588 C CA . LEU B 1 79 ? 3.525 -2.352 -11.719 1 98.38 79 LEU B CA 1
ATOM 1589 C C . LEU B 1 79 ? 2.639 -1.575 -12.688 1 98.38 79 LEU B C 1
ATOM 1591 O O . LEU B 1 79 ? 3.043 -0.533 -13.203 1 98.38 79 LEU B O 1
ATOM 1595 N N . ARG B 1 80 ? 1.442 -2.111 -12.953 1 97.31 80 ARG B N 1
ATOM 1596 C CA . ARG B 1 80 ? 0.478 -1.357 -13.75 1 97.31 80 ARG B CA 1
ATOM 1597 C C . ARG B 1 80 ? 0.125 -0.036 -13.07 1 97.31 80 ARG B C 1
ATOM 1599 O O . ARG B 1 80 ? -0.334 -0.021 -11.93 1 97.31 80 ARG B O 1
ATOM 1606 N N . PRO B 1 81 ? 0.319 1.021 -13.797 1 97.56 81 PRO B N 1
ATOM 1607 C CA . PRO B 1 81 ? 0.082 2.332 -13.188 1 97.56 81 PRO B CA 1
ATOM 1608 C C . PRO B 1 81 ? -1.346 2.492 -12.664 1 97.56 81 PRO B C 1
ATOM 1610 O O . PRO B 1 81 ? -1.561 3.115 -11.625 1 97.56 81 PRO B O 1
ATOM 1613 N N . GLU B 1 82 ? -2.328 1.982 -13.367 1 97.31 82 GLU B N 1
ATOM 1614 C CA . GLU B 1 82 ? -3.723 2.096 -12.945 1 97.31 82 GLU B CA 1
ATOM 1615 C C . GLU B 1 82 ? -3.955 1.404 -11.609 1 97.31 82 GLU B C 1
ATOM 1617 O O . GLU B 1 82 ? -4.73 1.888 -10.781 1 97.31 82 GLU B O 1
ATOM 1622 N N . TYR B 1 83 ? -3.271 0.336 -11.406 1 98 83 TYR B N 1
ATOM 1623 C CA . TYR B 1 83 ? -3.326 -0.416 -10.164 1 98 83 TYR B CA 1
ATOM 1624 C C . TYR B 1 83 ? -2.762 0.402 -9.008 1 98 83 TYR B C 1
ATOM 1626 O O . TYR B 1 83 ? -3.416 0.563 -7.973 1 98 83 TYR B O 1
ATOM 1634 N N . THR B 1 84 ? -1.629 0.983 -9.195 1 98.31 84 THR B N 1
ATOM 1635 C CA . THR B 1 84 ? -1.004 1.742 -8.117 1 98.31 84 THR B CA 1
ATOM 1636 C C . THR B 1 84 ? -1.767 3.039 -7.855 1 98.31 84 THR B C 1
ATOM 1638 O O . THR B 1 84 ? -1.839 3.504 -6.715 1 98.31 84 THR B O 1
ATOM 1641 N N . GLU B 1 85 ? -2.33 3.545 -8.914 1 97.94 85 GLU B N 1
ATOM 1642 C CA . GLU B 1 85 ? -3.135 4.75 -8.758 1 97.94 85 GLU B CA 1
ATOM 1643 C C . GLU B 1 85 ? -4.332 4.5 -7.848 1 97.94 85 GLU B C 1
ATOM 1645 O O . GLU B 1 85 ? -4.652 5.328 -6.988 1 97.94 85 GLU B O 1
ATOM 1650 N N . LEU B 1 86 ? -4.941 3.422 -7.992 1 98.12 86 LEU B N 1
ATOM 1651 C CA . LEU B 1 86 ? -6.094 3.082 -7.164 1 98.12 86 LEU B CA 1
ATOM 1652 C C . LEU B 1 86 ? -5.691 2.955 -5.699 1 98.12 86 LEU B C 1
ATOM 1654 O O . LEU B 1 86 ? -6.398 3.443 -4.812 1 98.12 86 LEU B O 1
ATOM 1658 N N . ILE B 1 87 ? -4.594 2.359 -5.465 1 98.75 87 ILE B N 1
ATOM 1659 C CA . ILE B 1 87 ? -4.102 2.176 -4.102 1 98.75 87 ILE B CA 1
ATOM 1660 C C . ILE B 1 87 ? -3.83 3.535 -3.465 1 98.75 87 ILE B C 1
ATOM 1662 O O . ILE B 1 87 ? -4.301 3.816 -2.359 1 98.75 87 ILE B O 1
ATOM 1666 N N . PHE B 1 88 ? -3.16 4.363 -4.188 1 98.69 88 PHE B N 1
ATOM 1667 C CA . PHE B 1 88 ? -2.727 5.613 -3.572 1 98.69 88 PHE B CA 1
ATOM 1668 C C . PHE B 1 88 ? -3.875 6.613 -3.51 1 98.69 88 PHE B C 1
ATOM 1670 O O . PHE B 1 88 ? -3.865 7.527 -2.68 1 98.69 88 PHE B O 1
ATOM 1677 N N . GLN B 1 89 ? -4.867 6.438 -4.316 1 98.19 89 GLN B N 1
ATOM 1678 C CA . GLN B 1 89 ? -6.078 7.227 -4.129 1 98.19 89 GLN B CA 1
ATOM 1679 C C . GLN B 1 89 ? -6.719 6.941 -2.771 1 98.19 89 GLN B C 1
ATOM 1681 O O . GLN B 1 89 ? -7.152 7.867 -2.08 1 98.19 89 GLN B O 1
ATOM 1686 N N . LEU B 1 90 ? -6.738 5.676 -2.41 1 98.69 90 LEU B N 1
ATOM 1687 C CA . LEU B 1 90 ? -7.27 5.305 -1.102 1 98.69 90 LEU B CA 1
ATOM 1688 C C . LEU B 1 90 ? -6.406 5.879 0.017 1 98.69 90 LEU B C 1
ATOM 1690 O O . LEU B 1 90 ? -6.93 6.383 1.013 1 98.69 90 LEU B O 1
ATOM 1694 N N . VAL B 1 91 ? -5.113 5.867 -0.18 1 98.81 91 VAL B N 1
ATOM 1695 C CA . VAL B 1 91 ? -4.16 6.371 0.805 1 98.81 91 VAL B CA 1
ATOM 1696 C C . VAL B 1 91 ? -4.355 7.871 0.996 1 98.81 91 VAL B C 1
ATOM 1698 O O . VAL B 1 91 ? -4.453 8.352 2.127 1 98.81 91 VAL B O 1
ATOM 1701 N N . ILE B 1 92 ? -4.469 8.539 -0.133 1 98.12 92 ILE B N 1
ATOM 1702 C CA . ILE B 1 92 ? -4.609 9.992 -0.107 1 98.12 92 ILE B CA 1
ATOM 1703 C C . ILE B 1 92 ? -5.953 10.367 0.507 1 98.12 92 ILE B C 1
ATOM 1705 O O . ILE B 1 92 ? -6.031 11.266 1.347 1 98.12 92 ILE B O 1
ATOM 1709 N N . GLU B 1 93 ? -6.996 9.633 0.16 1 97.62 93 GLU B N 1
ATOM 1710 C CA . GLU B 1 93 ? -8.328 9.922 0.682 1 97.62 93 GLU B CA 1
ATOM 1711 C C . GLU B 1 93 ? -8.375 9.75 2.197 1 97.62 93 GLU B C 1
ATOM 1713 O O . GLU B 1 93 ? -8.898 10.609 2.908 1 97.62 93 GLU B O 1
ATOM 1718 N N . GLU B 1 94 ? -7.855 8.656 2.635 1 98.25 94 GLU B N 1
ATOM 1719 C CA . GLU B 1 94 ? -7.828 8.422 4.074 1 98.25 94 GLU B CA 1
ATOM 1720 C C . GLU B 1 94 ? -6.996 9.477 4.793 1 98.25 94 GLU B C 1
ATOM 1722 O O . GLU B 1 94 ? -7.379 9.953 5.863 1 98.25 94 GLU B O 1
ATOM 1727 N N . THR B 1 95 ? -5.926 9.852 4.195 1 98.06 95 THR B N 1
ATOM 1728 C CA . THR B 1 95 ? -5.051 10.859 4.781 1 98.06 95 THR B CA 1
ATOM 1729 C C . THR B 1 95 ? -5.762 12.211 4.879 1 98.06 95 THR B C 1
ATOM 1731 O O . THR B 1 95 ? -5.754 12.844 5.934 1 98.06 95 THR B O 1
ATOM 1734 N N . CYS B 1 96 ? -6.395 12.586 3.811 1 97.25 96 CYS B N 1
ATOM 1735 C CA . CYS B 1 96 ? -7.121 13.844 3.801 1 97.25 96 CYS B CA 1
ATOM 1736 C C . CYS B 1 96 ? -8.219 13.852 4.859 1 97.25 96 CYS B C 1
ATOM 1738 O O . CYS B 1 96 ? -8.414 14.859 5.551 1 97.25 96 CYS B O 1
ATOM 1740 N N . TYR B 1 97 ? -8.828 12.781 4.996 1 97.38 97 TYR B N 1
ATOM 1741 C CA . TYR B 1 97 ? -9.898 12.641 5.98 1 97.38 97 TYR B CA 1
ATOM 1742 C C . TYR B 1 97 ? -9.359 12.836 7.395 1 97.38 97 TYR B C 1
ATOM 1744 O O . TYR B 1 97 ? -9.922 13.609 8.18 1 97.38 97 TYR B O 1
ATOM 1752 N N . GLN B 1 98 ? -8.273 12.188 7.727 1 97.88 98 GLN B N 1
ATOM 1753 C CA . GLN B 1 98 ? -7.688 12.258 9.062 1 97.88 98 GLN B CA 1
ATOM 1754 C C . GLN B 1 98 ? -7.086 13.633 9.328 1 97.88 98 GLN B C 1
ATOM 1756 O O . GLN B 1 98 ? -7.168 14.148 10.445 1 97.88 98 GLN B O 1
ATOM 1761 N N . GLU B 1 99 ? -6.477 14.203 8.281 1 98.12 99 GLU B N 1
ATOM 1762 C CA . GLU B 1 99 ? -5.93 15.547 8.43 1 98.12 99 GLU B CA 1
ATOM 1763 C C . GLU B 1 99 ? -7.031 16.562 8.719 1 98.12 99 GLU B C 1
ATOM 1765 O O . GLU B 1 99 ? -6.883 17.406 9.602 1 98.12 99 GLU B O 1
ATOM 1770 N N . GLU B 1 100 ? -8.086 16.469 7.992 1 97.19 100 GLU B N 1
ATOM 1771 C CA . GLU B 1 100 ? -9.203 17.375 8.188 1 97.19 100 GLU B CA 1
ATOM 1772 C C . GLU B 1 100 ? -9.758 17.281 9.609 1 97.19 100 GLU B C 1
ATOM 1774 O O . GLU B 1 100 ? -10.008 18.297 10.25 1 97.19 100 GLU B O 1
ATOM 1779 N N . LYS B 1 101 ? -9.922 16.125 10.039 1 97.69 101 LYS B N 1
ATOM 1780 C CA . LYS B 1 101 ? -10.43 15.898 11.383 1 97.69 101 LYS B CA 1
ATOM 1781 C C . LYS B 1 101 ? -9.5 16.5 12.438 1 97.69 101 LYS B C 1
ATOM 1783 O O . LYS B 1 101 ? -9.961 17.156 13.367 1 97.69 101 LYS B O 1
ATOM 1788 N N . LEU B 1 102 ? -8.258 16.297 12.297 1 98.12 102 LEU B N 1
ATOM 1789 C CA . LEU B 1 102 ? -7.281 16.781 13.258 1 98.12 102 LEU B CA 1
ATOM 1790 C C . LEU B 1 102 ? -7.234 18.312 13.258 1 98.12 102 LEU B C 1
ATOM 1792 O O . LEU B 1 102 ? -7.23 18.938 14.312 1 98.12 102 LEU B O 1
ATOM 1796 N N . ILE B 1 103 ? -7.223 18.891 12.125 1 97.5 103 ILE B N 1
ATOM 1797 C CA . ILE B 1 103 ? -7.148 20.344 12 1 97.5 103 ILE B CA 1
ATOM 1798 C C . ILE B 1 103 ? -8.383 20.969 12.625 1 97.5 103 ILE B C 1
ATOM 1800 O O . ILE B 1 103 ? -8.281 21.969 13.359 1 97.5 103 ILE B O 1
ATOM 1804 N N . ASP B 1 104 ? -9.547 20.391 12.359 1 96.62 104 ASP B N 1
ATOM 1805 C CA . ASP B 1 104 ? -10.789 20.875 12.953 1 96.62 104 ASP B CA 1
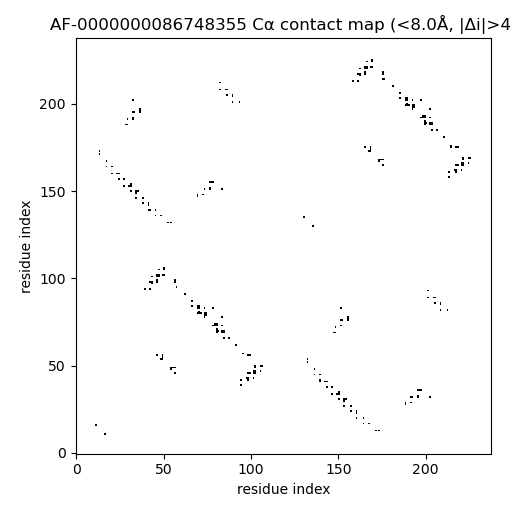ATOM 1806 C C . ASP B 1 104 ? -10.719 20.828 14.484 1 96.62 104 ASP B C 1
ATOM 1808 O O . ASP B 1 104 ? -11.141 21.766 15.156 1 96.62 104 ASP B O 1
ATOM 1812 N N . GLN B 1 105 ? -10.281 19.75 14.945 1 97.19 105 GLN B N 1
ATOM 1813 C CA . GLN B 1 105 ? -10.148 19.578 16.391 1 97.19 105 GLN B CA 1
ATOM 1814 C C . GLN B 1 105 ? -9.227 20.625 17 1 97.19 105 GLN B C 1
ATOM 1816 O O . GLN B 1 105 ? -9.539 21.219 18.031 1 97.19 105 GLN B O 1
ATOM 1821 N N . LEU B 1 106 ? -8.148 20.906 16.375 1 96.25 106 LEU B N 1
ATOM 1822 C CA . LEU B 1 106 ? -7.152 21.859 16.875 1 96.25 106 LEU B CA 1
ATOM 1823 C C . LEU B 1 106 ? -7.703 23.281 16.844 1 96.25 106 LEU B C 1
ATOM 1825 O O . LEU B 1 106 ? -7.441 24.062 17.766 1 96.25 106 LEU B O 1
ATOM 1829 N N . LEU B 1 107 ? -8.445 23.531 15.891 1 93.12 107 LEU B N 1
ATOM 1830 C CA . LEU B 1 107 ? -9.023 24.875 15.758 1 93.12 107 LEU B CA 1
ATOM 1831 C C . LEU B 1 107 ? -10.109 25.094 16.812 1 93.12 107 LEU B C 1
ATOM 1833 O O . LEU B 1 107 ? -10.219 26.188 17.375 1 93.12 107 LEU B O 1
ATOM 1837 N N . ARG B 1 108 ? -10.836 24.094 17.078 1 93.56 108 ARG B N 1
ATOM 1838 C CA . ARG B 1 108 ? -11.867 24.188 18.109 1 93.56 108 ARG B CA 1
ATOM 1839 C C . ARG B 1 108 ? -11.25 24.375 19.484 1 93.56 108 ARG B C 1
ATOM 1841 O O . ARG B 1 108 ? -11.75 25.156 20.297 1 93.56 108 ARG B O 1
ATOM 1848 N N . GLU B 1 109 ? -10.258 23.688 19.719 1 93.94 109 GLU B N 1
ATOM 1849 C CA . GLU B 1 109 ? -9.562 23.797 21 1 93.94 109 GLU B CA 1
ATOM 1850 C C . GLU B 1 109 ? -8.961 25.188 21.188 1 93.94 109 GLU B C 1
ATOM 1852 O O . GLU B 1 109 ? -8.977 25.734 22.281 1 93.94 109 GLU B O 1
ATOM 1857 N N . LYS B 1 110 ? -8.398 25.766 20.203 1 90.88 110 LYS B N 1
ATOM 1858 C CA . LYS B 1 110 ? -7.836 27.109 20.266 1 90.88 110 LYS B CA 1
ATOM 1859 C C . LYS B 1 110 ? -8.914 28.156 20.547 1 90.88 110 LYS B C 1
ATOM 1861 O O . LYS B 1 110 ? -8.703 29.078 21.328 1 90.88 110 LYS B O 1
ATOM 1866 N N . LYS B 1 111 ? -10.023 27.953 20.016 1 91.06 111 LYS B N 1
ATOM 1867 C CA . LYS B 1 111 ? -11.141 28.875 20.219 1 91.06 111 LYS B CA 1
ATOM 1868 C C . L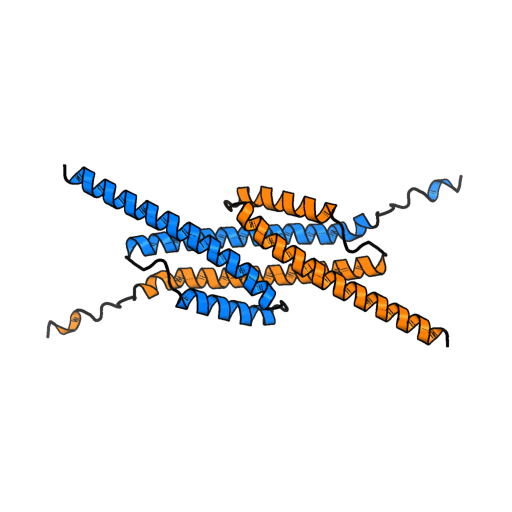YS B 1 111 ? -11.656 28.797 21.641 1 91.06 111 LYS B C 1
ATOM 1870 O O . LYS B 1 111 ? -11.938 29.828 22.266 1 91.06 111 LYS B O 1
ATOM 1875 N N . ASN B 1 112 ? -11.773 27.625 22.109 1 91.75 112 ASN B N 1
ATOM 1876 C CA . ASN B 1 112 ? -12.242 27.422 23.469 1 91.75 112 ASN B CA 1
ATOM 1877 C C . ASN B 1 112 ? -11.273 28.016 24.5 1 91.75 112 ASN B C 1
ATOM 1879 O O . ASN B 1 112 ? -11.695 28.578 25.5 1 91.75 112 ASN B O 1
ATOM 1883 N N . ASN B 1 113 ? -10.07 27.969 24.25 1 90.5 113 ASN B N 1
ATOM 1884 C CA . ASN B 1 113 ? -9.055 28.5 25.156 1 90.5 113 ASN B CA 1
ATOM 1885 C C . ASN B 1 113 ? -9.047 30.031 25.141 1 90.5 113 ASN B C 1
ATOM 1887 O O . ASN B 1 113 ? -8.82 30.656 26.188 1 90.5 113 ASN B O 1
ATOM 1891 N N . ASN B 1 114 ? -9.266 30.594 24.062 1 88.94 114 ASN B N 1
ATOM 1892 C CA . ASN B 1 114 ? -9.328 32.062 23.953 1 88.94 114 ASN B CA 1
ATOM 1893 C C . ASN B 1 114 ? -10.562 32.625 24.656 1 88.94 114 ASN B C 1
ATOM 1895 O O . ASN B 1 114 ? -10.5 33.688 25.266 1 88.94 114 ASN B O 1
ATOM 1899 N N . GLU B 1 115 ? -11.602 31.906 24.609 1 88.75 115 GLU B N 1
ATOM 1900 C CA . GLU B 1 115 ? -12.836 32.312 25.266 1 88.75 115 GLU B CA 1
ATOM 1901 C C . GLU B 1 115 ? -12.711 32.219 26.781 1 88.75 115 GLU B C 1
ATOM 1903 O O . GLU B 1 115 ? -13.25 33.062 27.516 1 88.75 115 GLU B O 1
ATOM 1908 N N . ASN B 1 116 ? -12.141 31.297 27.25 1 85.81 116 ASN B N 1
ATOM 1909 C CA . ASN B 1 116 ? -11.969 31.109 28.688 1 85.81 116 ASN B CA 1
ATOM 1910 C C . ASN B 1 116 ? -11.031 32.156 29.281 1 85.81 116 ASN B C 1
ATOM 1912 O O . ASN B 1 116 ? -11.172 32.531 30.453 1 85.81 116 ASN B O 1
ATOM 1916 N N . ILE B 1 117 ? -10 32.719 28.609 1 76.75 117 ILE B N 1
ATOM 1917 C CA . ILE B 1 117 ? -9.086 33.75 29.094 1 76.75 117 ILE B CA 1
ATOM 1918 C C . ILE B 1 117 ? -9.789 35.094 29.109 1 76.75 117 ILE B C 1
ATOM 1920 O O . ILE B 1 117 ? -9.477 35.938 29.922 1 76.75 117 ILE B O 1
ATOM 1924 N N . ALA B 1 118 ? -10.727 35.344 28.25 1 79 118 ALA B N 1
ATOM 1925 C CA . ALA B 1 118 ? -11.422 36.625 28.141 1 79 118 ALA B CA 1
ATOM 1926 C C . ALA B 1 118 ? -12.43 36.781 29.281 1 79 118 ALA B C 1
ATOM 1928 O O . ALA B 1 118 ? -12.797 37.906 29.641 1 79 118 ALA B O 1
ATOM 1929 N N . HIS B 1 119 ? -12.875 35.875 29.953 1 59.5 119 HIS B N 1
ATOM 1930 C CA . HIS B 1 119 ? -13.68 36.062 31.141 1 59.5 119 HIS B CA 1
ATOM 1931 C C . HIS B 1 119 ? -12.828 35.969 32.406 1 59.5 119 HIS B C 1
ATOM 1933 O O . HIS B 1 119 ? -11.969 35.094 32.531 1 59.5 119 HIS B O 1
#

Solvent-accessible surface area (backbone atoms only — not comparable to full-atom values): 13297 Å² total; per-residue (Å²): 134,74,75,73,67,65,72,75,52,81,69,65,46,78,64,53,71,48,42,67,60,49,52,52,45,53,53,49,52,50,50,46,49,50,48,53,34,50,45,49,52,53,47,48,53,49,28,52,49,24,59,73,67,72,42,73,87,80,51,68,67,59,54,52,52,48,52,51,50,50,36,58,49,26,51,76,53,74,38,60,37,70,60,54,47,55,46,48,50,53,51,50,51,53,46,52,53,52,30,51,53,50,36,52,52,53,51,52,52,53,52,54,54,55,55,59,69,74,101,137,72,77,80,70,66,76,78,53,81,70,65,46,78,65,52,72,48,42,67,58,50,52,51,45,53,54,49,53,52,50,45,48,51,49,54,33,51,46,48,54,54,48,47,52,50,28,52,50,23,59,74,68,72,43,72,86,79,52,69,67,59,54,52,52,49,52,52,51,50,36,59,49,27,50,77,53,73,38,62,37,72,60,54,47,55,47,47,49,52,52,49,51,53,47,51,53,53,30,51,53,50,35,52,53,53,52,51,52,53,52,54,53,54,54,58,69,73,99

Sequence (238 aa):
MTKSKDMTQSIISKQDILQPHRESLDVINMQILALLSERMKICMKIAEIKAEQDIPMMQPQRITSLLAMLKDKSTDFGLRPEYTELIFQLVIEETCYQEEKLIDQLLREKKNNNENIAHMTKSKDMTQSIISKQDILQPHRESLDVINMQILALLSERMKICM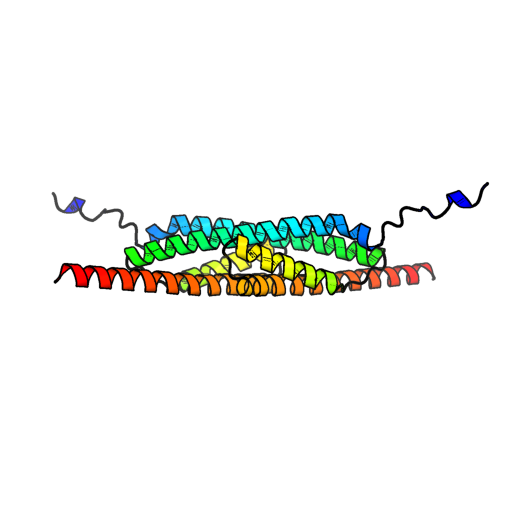KIAEIKAEQDIPMMQPQRITSLLAMLKDKSTDFGLRPEYTELIFQLVIEETCYQEEKLIDQLLREKKNNNENIAH

Nearest PDB structures (foldseek):
  3rmi-assembly1_A-2  TM=8.685E-01  e=4.280E-04  Bartonella henselae str. Houston-1
  5vht-assembly1_B  TM=9.570E-01  e=2.880E-03  Escherichia coli K-12
  2h9d-assembly1_B  TM=9.591E-01  e=1.611E-02  Pseudomonas aeruginosa PAO1
  5ts9-assembly1_A  TM=9.367E-01  e=1.226E-01  Paraburkholderia phymatum STM815
  8pni-assembly1_B  TM=8.217E-01  e=9.589E-02  Pseudomonas aeruginosa

Foldseek 3Di:
DPVVPPPPPVCCPVVNVCVVVVVVVVVVVVVVVVVLVVVLVVLLVVLVVCLVVVNDLDDVVVVVVVLVVQLVVCVVVVHHSVVSSVVVVVSVVVSSVVSVVSSVVVVVVVVVVVVVVVD/DPPVPPPVVVCCDVVNVCVVVVVVVVVVVVVVVVVLVVVLVVLLVVLVVCLVVVNDLDDPVVVVVVLVVQLVVCVVVVHHSVVSSVVVVVSVVVSSVVSVVSSVVVVVVVVVVVVVVVD

InterPro domains:
  IPR002701 Chorismate mutase II, prokaryotic-type [PF01817] (22-99)
  IPR002701 Chorismate mutase II, prokaryotic-type [PS51168] (12-103)
  IPR002701 Chorismate mutase II, prokaryotic-type [SM00830] (22-102)
  IPR036263 Chorismate mutase type II superfamily [SSF48600] (26-112)
  IPR036979 Chorismate mutase domain superfamily [G3DSA:1.20.59.10] (6-118)
  IPR051331 Chorismate mutase-related enzymes [PTHR38041] (19-111)

Secondary structure (DSSP, 8-state):
--TTSSS-S----HHHHHHHHHHHHHHHHHHHHHHHHHHHHHHHHHHHHHHHHT--S--HHHHHHHHHHHHHHHHHTT--HHHHHHHHHHHHHHHHHHHHHHHHH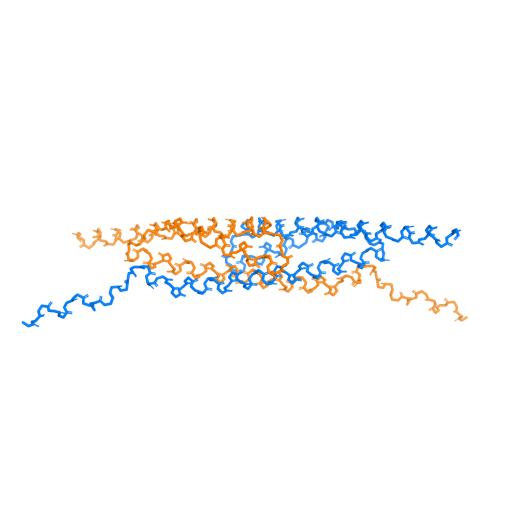HHHHHHHHHHHHH-/--TTSSS------HHHHHHHHHHHHHHHHHHHHHHHHHHHHHHHHHHHHHHHHT--S--HHHHHHHHHHHHHHHHHTT--HHHHHHHHHHHHHHHHHHHHHHHHHHHHHHHHHHHHHH-

Radius of gyration: 25.68 Å; Cα contacts (8 Å, |Δi|>4): 149; chains: 2; bounding box: 34×110×66 Å